Protein AF-A0A9E0XXT1-F1 (afdb_monomer)

Nearest PDB structures (foldseek):
  6m6u-assembly1_I  TM=3.359E-01  e=4.664E+00  Shewanella oneidensis MR-1

Solvent-accessible surface area (backbone atoms only — not comparable to full-atom values): 11468 Å² total; per-residue (Å²): 104,71,67,57,51,54,55,40,66,61,49,55,56,63,78,51,66,57,71,97,71,45,96,81,78,38,73,45,71,43,32,41,40,49,21,36,57,61,40,36,50,55,52,67,46,46,64,78,46,77,41,43,65,79,81,79,81,70,84,60,58,95,92,54,76,29,46,50,57,61,51,44,50,51,47,52,51,25,54,52,52,52,55,55,50,65,37,81,93,39,49,86,57,65,46,71,72,48,38,53,48,49,54,50,28,53,51,52,50,53,51,46,54,53,51,42,55,51,26,49,55,50,19,69,77,28,77,87,44,52,55,15,57,56,29,47,41,49,34,44,66,65,42,64,72,66,71,50,55,54,69,60,42,51,52,48,32,55,52,48,52,53,53,50,51,53,54,49,62,48,53,73,64,56,37,94,89,40,68,69,51,34,53,48,41,44,53,56,42,46,74,56,48,53,71,46,36,69,75,38,54,69,60,64,107

Foldseek 3Di:
DLVLLVVLVVLVCLVPPADPDDVLPARDSVCQAQNQQRLVVLLVCLLVDQWLDDDPPPDDDPSGDRNLVVLLVLLVVLVVLLVVCPPPVNVVVCDDPSVVSNVVSVVSVVVLVVLLVSLVVQLVVVVQAPSVSSSLSSNSNSDDTRPDHSVSSNVSSVSVVVLVVVLVVLVVQQDPVDPVSNVVSLVVCSVGDGRSDPSSVVSSD

pLDDT: mean 88.89, std 10.11, range [48.81, 98.06]

Secondary structure (DSSP, 8-state):
-HHHHHHHTT-HHHHSPPPS--TTS-SSHHHHHT-HHHHHHHHHHGGG-SSS---S-----TT---HHHHHHHHHHHHHHHHHHHHSGGGGGG-SHHHHHHHHHHHHHHHHHHHHHHHHHHHHHH-TTSHHHHHHHHHHHHHSPTT-S-HHHHHHHHHHHHHHHHHHHHHHTT--TT-HHHHHHHHHHHHHH--TT-HHHHHHH-

Structure (mmCIF, N/CA/C/O backbone):
data_AF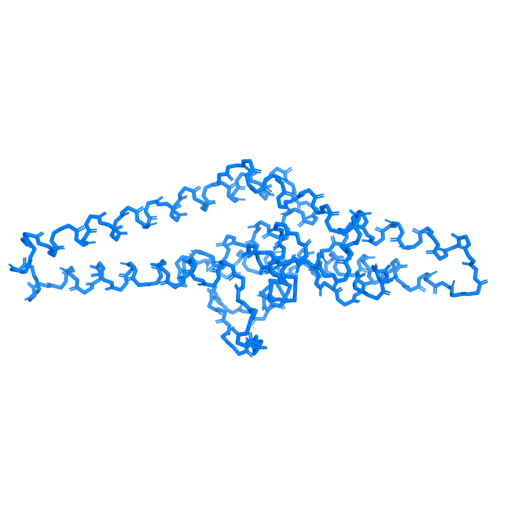-A0A9E0XXT1-F1
#
_entry.id   AF-A0A9E0XXT1-F1
#
loop_
_atom_site.group_PDB
_atom_site.id
_atom_site.type_symbol
_atom_site.label_atom_id
_atom_site.label_alt_id
_atom_site.label_comp_id
_atom_site.label_asym_id
_atom_site.label_entity_id
_atom_site.label_seq_id
_atom_site.pdbx_PDB_ins_code
_atom_site.Cartn_x
_atom_site.Cartn_y
_atom_site.Cartn_z
_atom_site.occupancy
_atom_site.B_iso_or_equiv
_atom_site.auth_seq_id
_atom_site.auth_comp_id
_atom_site.auth_asym_id
_atom_site.auth_atom_id
_atom_site.pdbx_PDB_model_num
ATOM 1 N N . SER A 1 1 ? 5.456 -9.815 8.271 1.00 81.81 1 SER A N 1
ATOM 2 C CA . SER A 1 1 ? 6.608 -9.387 9.103 1.00 81.81 1 SER A CA 1
ATOM 3 C C . SER A 1 1 ? 7.581 -8.591 8.231 1.00 81.81 1 SER A C 1
ATOM 5 O O . SER A 1 1 ? 7.306 -8.464 7.042 1.00 81.81 1 SER A O 1
ATOM 7 N N . GLN A 1 2 ? 8.689 -8.056 8.768 1.00 85.25 2 GLN A N 1
ATOM 8 C CA . GLN A 1 2 ? 9.744 -7.416 7.953 1.00 85.25 2 GLN A CA 1
ATOM 9 C C . GLN A 1 2 ? 10.241 -8.363 6.847 1.00 85.25 2 GLN A C 1
ATOM 11 O O . GLN A 1 2 ? 10.233 -7.986 5.685 1.00 85.25 2 GLN A O 1
ATOM 16 N N . ALA A 1 3 ? 10.550 -9.618 7.197 1.00 87.88 3 ALA A N 1
ATOM 17 C CA . ALA A 1 3 ? 11.027 -10.626 6.249 1.00 87.88 3 ALA A CA 1
ATOM 18 C C . ALA A 1 3 ? 10.065 -10.844 5.066 1.00 87.88 3 ALA A C 1
ATOM 20 O O . ALA A 1 3 ? 10.507 -10.884 3.923 1.00 87.88 3 ALA A O 1
ATOM 21 N N . THR A 1 4 ? 8.751 -10.904 5.323 1.00 89.12 4 THR A N 1
ATOM 22 C CA . THR A 1 4 ? 7.734 -11.008 4.260 1.00 89.12 4 THR A CA 1
ATOM 23 C C . THR A 1 4 ? 7.806 -9.831 3.286 1.00 89.12 4 THR A C 1
ATOM 25 O O . THR A 1 4 ? 7.730 -10.018 2.077 1.00 89.12 4 THR A O 1
ATOM 28 N N . TRP A 1 5 ? 7.956 -8.608 3.801 1.00 91.94 5 TRP A N 1
ATOM 29 C CA . TRP A 1 5 ? 8.049 -7.417 2.958 1.00 91.94 5 TRP A CA 1
ATOM 30 C C . TRP A 1 5 ? 9.379 -7.335 2.215 1.00 91.94 5 TRP A C 1
ATOM 32 O O . TRP A 1 5 ? 9.391 -6.918 1.062 1.00 91.94 5 TRP A O 1
ATOM 42 N N . ASP A 1 6 ? 10.480 -7.771 2.823 1.00 89.12 6 ASP A N 1
ATOM 43 C CA . ASP A 1 6 ? 11.780 -7.833 2.153 1.00 89.12 6 ASP A CA 1
ATOM 44 C C . ASP A 1 6 ? 11.766 -8.836 0.991 1.00 89.12 6 ASP A C 1
ATOM 46 O O . ASP A 1 6 ? 12.275 -8.533 -0.091 1.00 89.12 6 ASP A O 1
ATOM 50 N N . GLU A 1 7 ? 11.137 -9.999 1.188 1.00 88.38 7 GLU A N 1
ATOM 51 C CA . GLU A 1 7 ? 10.935 -11.004 0.144 1.00 88.38 7 GLU A CA 1
ATOM 52 C C . GLU A 1 7 ? 10.034 -10.472 -0.971 1.00 88.38 7 GLU A C 1
ATOM 54 O O . GLU A 1 7 ? 10.418 -10.503 -2.142 1.00 88.38 7 GLU A O 1
ATOM 59 N N . LEU A 1 8 ? 8.882 -9.897 -0.626 1.00 90.75 8 LEU A N 1
ATOM 60 C CA . LEU A 1 8 ? 7.964 -9.297 -1.590 1.00 90.75 8 LEU A CA 1
ATOM 61 C C . LEU A 1 8 ? 8.660 -8.215 -2.431 1.00 90.75 8 LEU A C 1
ATOM 63 O O . LEU A 1 8 ? 8.563 -8.188 -3.659 1.00 90.75 8 LEU A O 1
ATOM 67 N N . LEU A 1 9 ? 9.422 -7.339 -1.777 1.00 92.56 9 LEU A N 1
ATOM 68 C CA . LEU A 1 9 ? 10.134 -6.226 -2.404 1.00 92.56 9 LEU A CA 1
ATOM 69 C C . LEU A 1 9 ? 11.480 -6.632 -3.020 1.00 92.56 9 LEU A C 1
ATOM 71 O O . LEU A 1 9 ? 12.232 -5.777 -3.497 1.00 92.56 9 LEU A O 1
ATOM 75 N N . SER A 1 10 ? 11.806 -7.924 -3.039 1.00 89.81 10 SER A N 1
ATOM 76 C CA . SER A 1 10 ? 12.919 -8.455 -3.831 1.00 89.81 10 SER A CA 1
ATOM 77 C C . SER A 1 10 ? 12.557 -8.616 -5.315 1.00 89.81 10 SER A C 1
ATOM 79 O O . SER A 1 10 ? 13.465 -8.718 -6.150 1.00 89.81 10 SER A O 1
ATOM 81 N N . PHE A 1 11 ? 11.252 -8.579 -5.634 1.00 90.56 11 PHE A N 1
ATOM 82 C CA . PHE A 1 11 ? 10.678 -8.679 -6.981 1.00 90.56 11 PHE A CA 1
ATOM 83 C C . PHE A 1 11 ? 11.176 -9.908 -7.752 1.00 90.56 11 PHE A C 1
ATOM 85 O O . PHE A 1 11 ? 11.558 -9.818 -8.921 1.00 90.56 11 PHE A O 1
ATOM 92 N N . ASN A 1 12 ? 11.223 -11.061 -7.079 1.00 85.00 12 ASN A N 1
ATOM 93 C CA . ASN A 1 12 ? 11.765 -12.293 -7.652 1.00 85.00 12 ASN A CA 1
ATOM 94 C C . ASN A 1 12 ? 11.004 -12.765 -8.901 1.00 85.00 12 ASN A C 1
ATOM 96 O O . ASN A 1 12 ? 11.653 -13.254 -9.826 1.00 85.00 12 ASN A O 1
ATOM 100 N N . SER A 1 13 ? 9.690 -12.532 -8.993 1.00 82.38 13 SER A N 1
ATOM 101 C CA . SER A 1 13 ? 8.898 -12.760 -10.215 1.00 82.38 13 SER A CA 1
ATOM 102 C C . SER A 1 13 ? 9.477 -12.097 -11.456 1.00 82.38 13 SER A C 1
ATOM 104 O O . SER A 1 13 ? 9.450 -12.693 -12.528 1.00 82.38 13 SER A O 1
ATOM 106 N N . LEU A 1 14 ? 10.033 -10.888 -11.338 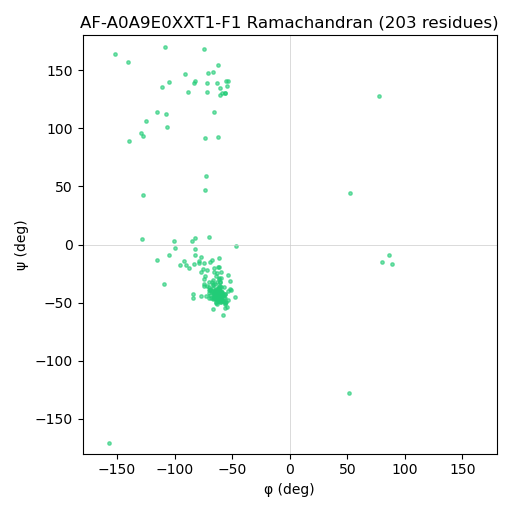1.00 85.88 14 LEU A N 1
ATOM 107 C CA . LEU A 1 14 ? 10.610 -10.176 -12.483 1.00 85.88 14 LEU A CA 1
ATOM 108 C C . LEU A 1 14 ? 11.969 -10.741 -12.914 1.00 85.88 14 LEU A C 1
ATOM 110 O O . LEU A 1 14 ? 12.380 -10.525 -14.051 1.00 85.88 14 LEU A O 1
ATOM 114 N N . LYS A 1 15 ? 12.663 -11.463 -12.024 1.00 81.19 15 LYS A N 1
ATOM 115 C CA . LYS A 1 15 ? 13.934 -12.141 -12.327 1.00 81.19 15 LYS A CA 1
ATOM 116 C C . LYS A 1 15 ? 13.698 -13.507 -12.961 1.00 81.19 15 LYS A C 1
ATOM 118 O O . LYS A 1 15 ? 14.386 -13.868 -13.907 1.00 81.19 15 LYS A O 1
ATOM 123 N N . ASN A 1 16 ? 12.727 -14.244 -12.427 1.00 72.12 16 ASN A N 1
ATOM 124 C CA . ASN A 1 16 ? 12.385 -15.596 -12.843 1.00 72.12 16 ASN A CA 1
ATOM 125 C C . ASN A 1 16 ? 10.880 -15.645 -13.136 1.00 72.12 16 ASN A C 1
ATOM 127 O O . ASN A 1 16 ? 10.099 -15.840 -12.199 1.00 72.12 16 ASN A O 1
ATOM 131 N N . PRO A 1 17 ? 10.449 -15.444 -14.396 1.00 65.81 17 PRO A N 1
ATOM 132 C CA . PRO A 1 17 ? 9.041 -15.554 -14.740 1.00 65.81 17 PRO A CA 1
ATOM 133 C C . PRO A 1 17 ? 8.513 -16.940 -14.326 1.00 65.81 17 PRO A C 1
ATOM 135 O O . PRO A 1 17 ? 9.146 -17.959 -14.621 1.00 65.81 17 PRO A O 1
ATOM 138 N N . PRO A 1 18 ? 7.378 -17.001 -13.615 1.00 60.34 18 PRO A N 1
ATOM 139 C CA . PRO A 1 18 ? 6.817 -18.230 -13.087 1.00 60.34 18 PRO A CA 1
ATOM 140 C C . PRO A 1 18 ? 6.442 -19.156 -14.244 1.00 60.34 18 PRO A C 1
ATOM 142 O O . PRO A 1 18 ? 5.876 -18.741 -15.260 1.00 60.34 18 PRO A O 1
ATOM 145 N N . LEU A 1 19 ? 6.719 -20.448 -14.076 1.00 57.59 19 LEU A N 1
ATOM 146 C CA . LEU A 1 19 ? 6.191 -21.473 -14.969 1.00 57.59 19 LEU A CA 1
ATOM 147 C C . LEU A 1 19 ? 4.659 -21.389 -14.915 1.00 57.59 19 LEU A C 1
ATOM 149 O O . LEU A 1 19 ? 4.091 -21.354 -13.828 1.00 57.59 19 LEU A O 1
ATOM 153 N N . ARG A 1 20 ? 4.004 -21.351 -16.085 1.00 54.84 20 ARG A N 1
ATOM 154 C CA . ARG A 1 20 ? 2.570 -21.055 -16.340 1.00 54.84 20 ARG A CA 1
ATOM 155 C C . ARG A 1 20 ? 1.511 -21.761 -15.462 1.00 54.84 20 ARG A C 1
ATOM 157 O O . ARG A 1 20 ? 0.326 -21.529 -15.670 1.00 54.84 20 ARG A O 1
ATOM 164 N N . LYS A 1 21 ? 1.880 -22.635 -14.525 1.00 48.81 21 LYS A N 1
ATOM 165 C CA . LYS A 1 21 ? 0.969 -23.334 -13.614 1.00 48.81 21 LYS A CA 1
ATOM 166 C C . LYS A 1 21 ? 1.559 -23.400 -12.209 1.00 48.81 21 LYS A C 1
ATOM 168 O O . LYS A 1 21 ? 2.213 -24.373 -11.840 1.00 48.81 21 LYS A O 1
ATOM 173 N N . SER A 1 22 ? 1.280 -22.377 -11.414 1.00 54.16 22 SER A N 1
ATOM 174 C CA . SER A 1 22 ? 1.331 -22.514 -9.963 1.00 54.16 22 SER A CA 1
ATOM 175 C C . SER A 1 22 ? 0.142 -23.361 -9.503 1.00 54.16 22 SER A C 1
ATOM 177 O O . SER A 1 22 ? -0.992 -23.105 -9.905 1.00 54.16 22 SER A O 1
ATOM 179 N N . LYS A 1 23 ? 0.385 -24.369 -8.655 1.00 53.09 23 LYS A N 1
ATOM 180 C CA . LYS A 1 23 ? -0.685 -25.192 -8.059 1.00 53.09 23 LYS A CA 1
ATOM 181 C C . LYS A 1 23 ? -1.642 -24.375 -7.176 1.00 53.09 23 LYS A C 1
ATOM 183 O O . LYS A 1 23 ? -2.735 -24.852 -6.905 1.00 53.09 23 LYS A O 1
ATOM 188 N N . SER A 1 24 ? -1.231 -23.185 -6.726 1.00 60.50 24 SER A N 1
ATOM 189 C CA . SER A 1 24 ? -2.017 -22.291 -5.866 1.00 60.50 24 SER A CA 1
ATOM 190 C C . SER A 1 24 ? -2.688 -21.136 -6.617 1.00 60.50 24 SER A C 1
ATOM 192 O O . SER A 1 24 ? -3.289 -20.284 -5.974 1.00 60.50 24 SER A O 1
ATOM 194 N N . GLY A 1 25 ? -2.565 -21.065 -7.949 1.00 70.44 25 GLY A N 1
ATOM 195 C CA . GLY A 1 25 ? -3.127 -19.977 -8.763 1.00 70.44 25 GLY A CA 1
ATOM 196 C C . GLY A 1 25 ? -2.303 -18.679 -8.786 1.00 70.44 25 GLY A C 1
ATOM 197 O O . GLY A 1 25 ? -2.489 -17.882 -9.698 1.00 70.44 25 GLY A O 1
ATOM 198 N N . PHE A 1 26 ? -1.345 -18.495 -7.865 1.00 79.94 26 PHE A N 1
ATOM 199 C CA . PHE A 1 26 ? -0.480 -17.304 -7.786 1.00 79.94 26 PHE A CA 1
ATOM 200 C C . PHE A 1 26 ? 0.943 -17.564 -8.281 1.00 79.94 26 PHE A C 1
ATOM 202 O O . PHE A 1 26 ? 1.529 -18.603 -7.976 1.00 79.94 26 PHE A O 1
ATOM 209 N N . ALA A 1 27 ? 1.515 -16.603 -9.001 1.00 79.69 27 ALA A N 1
ATOM 210 C CA . ALA A 1 27 ? 2.858 -16.669 -9.577 1.00 79.69 27 ALA A CA 1
ATOM 211 C C . ALA A 1 27 ? 3.995 -16.757 -8.545 1.00 79.69 27 ALA A C 1
ATOM 213 O O . ALA A 1 27 ? 4.918 -17.556 -8.704 1.00 79.69 27 ALA A O 1
ATOM 214 N N . ASP A 1 28 ? 3.945 -15.908 -7.522 1.00 84.56 28 ASP A N 1
ATOM 215 C CA . ASP A 1 28 ? 4.916 -15.824 -6.435 1.00 84.56 28 ASP A CA 1
ATOM 216 C C . ASP A 1 28 ? 4.281 -15.169 -5.194 1.00 84.56 28 ASP A C 1
ATOM 218 O O . ASP A 1 28 ? 3.069 -14.947 -5.129 1.00 84.56 28 ASP A O 1
ATOM 222 N N . GLU A 1 29 ? 5.105 -14.861 -4.193 1.00 87.69 29 GLU A N 1
ATOM 223 C CA . GLU A 1 29 ? 4.664 -14.230 -2.948 1.00 87.69 29 GLU A CA 1
ATOM 224 C C . GLU A 1 29 ? 4.112 -12.807 -3.154 1.00 87.69 29 GLU A C 1
ATOM 226 O O . GLU A 1 29 ? 3.157 -12.413 -2.482 1.00 87.69 29 GLU A O 1
ATOM 231 N N . TYR A 1 30 ? 4.658 -12.043 -4.109 1.00 91.06 30 TYR A N 1
ATOM 232 C CA . TYR A 1 30 ? 4.131 -10.720 -4.453 1.00 91.06 30 TYR A CA 1
ATOM 233 C C . TYR A 1 30 ? 2.726 -10.855 -5.047 1.00 91.06 30 TYR A C 1
ATOM 235 O O . TYR A 1 30 ? 1.807 -10.146 -4.637 1.00 91.06 30 TYR A O 1
ATOM 243 N N . ASP A 1 31 ? 2.547 -11.785 -5.983 1.00 89.06 31 ASP A N 1
ATOM 244 C CA . ASP A 1 31 ? 1.266 -12.048 -6.632 1.00 89.06 31 ASP A CA 1
ATOM 245 C C . ASP A 1 31 ? 0.210 -12.554 -5.640 1.00 89.06 31 ASP A C 1
ATOM 247 O O . ASP A 1 31 ? -0.940 -12.130 -5.664 1.00 89.06 31 ASP A O 1
ATOM 251 N N . ARG A 1 32 ? 0.612 -13.407 -4.696 1.00 89.44 32 ARG A N 1
ATOM 252 C CA . ARG A 1 32 ? -0.271 -13.913 -3.639 1.00 89.44 32 ARG A CA 1
ATOM 253 C C . ARG A 1 32 ? -0.727 -12.816 -2.677 1.00 89.44 32 ARG A C 1
ATOM 255 O O . ARG A 1 32 ? -1.892 -12.781 -2.278 1.00 89.44 32 ARG A O 1
ATOM 262 N N . LEU A 1 33 ? 0.195 -11.959 -2.242 1.00 92.00 33 LEU A N 1
ATOM 263 C CA . LEU A 1 33 ? -0.090 -10.963 -1.209 1.00 92.00 33 LEU A CA 1
ATOM 264 C C . LEU A 1 33 ? -0.735 -9.701 -1.769 1.00 92.00 33 LEU A C 1
ATOM 266 O O . LEU A 1 33 ? -1.699 -9.215 -1.187 1.00 92.00 33 LEU A O 1
ATOM 270 N N . LEU A 1 34 ? -0.206 -9.165 -2.865 1.00 92.50 34 LEU A N 1
ATOM 271 C CA . LEU A 1 34 ? -0.651 -7.900 -3.448 1.00 92.50 34 LEU A CA 1
ATOM 272 C C . LEU A 1 34 ? -1.387 -8.102 -4.770 1.00 92.50 34 LEU A C 1
ATOM 274 O O . LEU A 1 34 ? -2.334 -7.375 -5.057 1.00 92.50 34 LEU A O 1
ATOM 278 N N . GLY A 1 35 ? -0.975 -9.099 -5.547 1.00 90.81 35 GLY A N 1
ATOM 279 C CA . GLY A 1 35 ? -1.477 -9.345 -6.890 1.00 90.81 35 GLY A CA 1
ATOM 280 C C . GLY A 1 35 ? -0.878 -8.384 -7.903 1.00 90.81 35 GLY A C 1
ATOM 281 O O . GLY A 1 35 ? -0.913 -7.168 -7.716 1.00 90.81 35 GLY A O 1
ATOM 282 N N . PHE A 1 36 ? -0.322 -8.913 -8.997 1.00 89.62 36 PHE A N 1
ATOM 283 C CA . PHE A 1 36 ? 0.381 -8.082 -9.979 1.00 89.62 36 PHE A CA 1
ATOM 284 C C . PHE A 1 36 ? -0.512 -6.987 -10.556 1.00 89.62 36 PHE A C 1
ATOM 286 O O . PHE A 1 36 ? -0.231 -5.802 -10.393 1.00 89.62 36 PHE A O 1
ATOM 293 N N . LYS A 1 37 ? -1.608 -7.375 -11.217 1.00 87.75 37 LYS A N 1
ATOM 294 C CA . LYS A 1 37 ? -2.513 -6.414 -11.859 1.00 87.75 37 LYS A CA 1
ATOM 295 C C . LYS A 1 37 ? -3.225 -5.552 -10.820 1.00 87.75 37 LYS A C 1
ATOM 297 O O . LYS A 1 37 ? -3.234 -4.334 -10.956 1.00 87.75 37 LYS A O 1
ATOM 302 N N . TYR A 1 38 ? -3.761 -6.192 -9.780 1.00 90.44 38 TYR A N 1
ATOM 303 C CA . TYR A 1 38 ? -4.540 -5.523 -8.743 1.00 90.44 38 TYR A CA 1
ATOM 304 C C . TYR A 1 38 ? -3.757 -4.387 -8.088 1.00 90.44 38 TYR A C 1
ATOM 306 O O . TYR A 1 38 ? -4.190 -3.236 -8.083 1.00 90.44 38 TYR A O 1
ATOM 314 N N . PHE A 1 39 ? -2.568 -4.687 -7.569 1.00 93.06 39 PHE A N 1
ATOM 315 C CA . PHE A 1 39 ? -1.822 -3.695 -6.814 1.00 93.06 39 PHE A CA 1
ATOM 316 C C . PHE A 1 39 ? -1.185 -2.632 -7.702 1.00 93.06 39 PHE A C 1
ATOM 318 O O . PHE A 1 39 ? -1.057 -1.478 -7.295 1.00 93.06 39 PHE A O 1
ATOM 325 N N . TYR A 1 40 ? -0.832 -2.984 -8.938 1.00 93.25 40 TYR A N 1
ATOM 326 C CA . TYR A 1 40 ? -0.431 -1.983 -9.915 1.00 93.25 40 TYR A CA 1
ATOM 327 C C . TYR A 1 40 ? -1.571 -0.998 -10.231 1.00 93.25 40 TYR A C 1
ATOM 329 O O . TYR A 1 40 ? -1.323 0.205 -10.358 1.00 93.25 40 TYR A O 1
ATOM 337 N N . ASP A 1 41 ? -2.819 -1.468 -10.305 1.00 91.81 41 ASP A N 1
ATOM 338 C CA . ASP A 1 41 ? -3.985 -0.600 -10.495 1.00 91.81 41 ASP A CA 1
ATOM 339 C C . ASP A 1 41 ? -4.219 0.296 -9.270 1.00 91.81 41 ASP A C 1
ATOM 341 O O . ASP A 1 41 ? -4.459 1.492 -9.435 1.00 91.81 41 ASP A O 1
ATOM 345 N N . VAL A 1 42 ? -4.045 -0.227 -8.050 1.00 93.31 42 VAL A N 1
ATOM 346 C CA . VAL A 1 42 ? -4.038 0.576 -6.809 1.00 93.31 42 VAL A CA 1
ATOM 347 C C . VAL A 1 42 ? -2.987 1.688 -6.881 1.00 93.31 42 VAL A C 1
ATOM 349 O O . VAL A 1 42 ? -3.314 2.855 -6.670 1.00 93.31 42 VAL A O 1
ATOM 352 N N . ILE A 1 43 ? -1.738 1.358 -7.233 1.00 95.12 43 ILE A N 1
ATOM 353 C CA . ILE A 1 43 ? -0.652 2.341 -7.390 1.00 95.12 43 ILE A CA 1
ATOM 354 C C . ILE A 1 43 ? -1.031 3.416 -8.418 1.00 95.12 43 ILE A C 1
ATOM 356 O O . ILE A 1 43 ? -0.811 4.608 -8.196 1.00 95.12 43 ILE A O 1
ATOM 360 N N . SER A 1 44 ? -1.610 2.991 -9.540 1.00 92.75 44 SER A N 1
ATOM 361 C CA . SER A 1 44 ? -1.946 3.858 -10.670 1.00 92.75 44 SER A CA 1
ATOM 362 C C . SER A 1 44 ? -3.130 4.788 -10.399 1.00 92.75 44 SER A C 1
ATOM 364 O O . SER A 1 44 ? -3.230 5.821 -11.057 1.00 92.75 44 SER A O 1
ATOM 366 N N . GLN A 1 45 ? -3.996 4.457 -9.436 1.00 93.56 45 GLN A N 1
ATOM 367 C CA . GLN A 1 45 ? -5.094 5.322 -8.996 1.00 93.56 45 GLN A CA 1
ATOM 368 C C . GLN A 1 45 ? -4.609 6.494 -8.136 1.00 93.56 45 GLN A C 1
ATOM 370 O O . GLN A 1 45 ? -5.172 7.577 -8.229 1.00 93.56 45 GLN A O 1
ATOM 375 N N . ILE A 1 46 ? -3.555 6.321 -7.326 1.00 94.88 46 ILE A N 1
ATOM 376 C CA . ILE A 1 46 ? -3.107 7.330 -6.341 1.00 94.88 46 ILE A CA 1
ATOM 377 C C . ILE A 1 46 ? -3.000 8.754 -6.918 1.00 94.88 46 ILE A C 1
ATOM 379 O O . ILE A 1 46 ? -3.496 9.677 -6.274 1.00 94.88 46 ILE A O 1
ATOM 383 N N . PRO A 1 47 ? -2.414 8.981 -8.114 1.00 93.69 47 PRO A N 1
ATOM 384 C CA . PRO A 1 47 ? -2.281 10.325 -8.672 1.00 93.69 47 PRO A CA 1
ATOM 385 C C . PRO A 1 47 ? -3.597 11.064 -8.951 1.00 93.69 47 PRO A C 1
ATOM 387 O O . PRO A 1 47 ? -3.558 12.281 -9.117 1.00 93.69 47 PRO A O 1
ATOM 390 N N . SER A 1 48 ? -4.733 10.366 -9.060 1.00 91.94 48 SER A N 1
ATOM 391 C CA . SER A 1 48 ? -6.052 10.978 -9.273 1.00 91.94 48 SER A CA 1
ATOM 392 C C . SER A 1 48 ? -6.879 11.106 -7.992 1.00 91.94 48 SER A C 1
ATOM 394 O O . SER A 1 48 ? -7.981 11.654 -8.032 1.00 91.94 48 SER A O 1
ATOM 396 N N . LEU A 1 49 ? -6.371 10.620 -6.859 1.00 91.75 49 LEU A N 1
ATOM 397 C CA . LEU A 1 49 ? -7.093 10.627 -5.595 1.00 91.75 49 LEU A CA 1
ATOM 398 C C . LEU A 1 49 ? -6.979 11.972 -4.866 1.00 91.75 49 LEU A C 1
ATOM 400 O O . LEU A 1 49 ? -5.910 12.569 -4.769 1.00 91.75 49 LEU A O 1
ATOM 404 N N . SER A 1 50 ? -8.088 12.423 -4.276 1.00 90.19 50 SER A N 1
ATOM 405 C CA . SER A 1 50 ? -8.113 13.559 -3.340 1.00 90.19 50 SER A CA 1
ATOM 406 C C . SER A 1 50 ? -7.851 13.143 -1.886 1.00 90.19 50 SER A C 1
ATOM 408 O O . SER A 1 50 ? -7.475 13.975 -1.061 1.00 90.19 50 SER A O 1
ATOM 410 N N . THR A 1 51 ? -8.051 11.862 -1.576 1.00 91.94 51 THR A N 1
ATOM 411 C CA . THR A 1 51 ? -7.834 11.217 -0.277 1.00 91.94 51 THR A CA 1
ATOM 412 C C . THR A 1 51 ? -7.502 9.736 -0.495 1.00 91.94 51 THR A C 1
ATOM 414 O O . THR A 1 51 ? -7.765 9.220 -1.576 1.00 91.94 51 THR A O 1
ATOM 417 N N . ASN A 1 52 ? -6.957 9.016 0.491 1.00 93.94 52 ASN A N 1
ATOM 418 C CA . ASN A 1 52 ? -6.598 7.593 0.373 1.00 93.94 52 ASN A CA 1
ATOM 419 C C . ASN A 1 52 ? -7.813 6.638 0.381 1.00 93.94 52 ASN A C 1
ATOM 421 O O . ASN A 1 52 ? -7.835 5.630 1.084 1.00 93.94 52 ASN A O 1
ATOM 425 N N . VAL A 1 53 ? -8.836 6.957 -0.406 1.00 91.12 53 VAL A N 1
ATOM 426 C CA . VAL A 1 53 ? -9.997 6.110 -0.670 1.00 91.12 53 VAL A CA 1
ATOM 427 C C . VAL A 1 53 ? -9.868 5.600 -2.097 1.00 91.12 53 VAL A C 1
ATOM 429 O O . VAL A 1 53 ? -9.930 6.372 -3.047 1.00 91.12 53 VAL A O 1
ATOM 432 N N . PHE A 1 54 ? -9.657 4.296 -2.233 1.00 88.38 54 PHE A N 1
ATOM 433 C CA . PHE A 1 54 ? -9.459 3.628 -3.517 1.00 88.38 54 PHE A CA 1
ATOM 434 C C . PHE A 1 54 ? -10.794 3.138 -4.072 1.00 88.38 54 PHE A C 1
ATOM 436 O O . PHE A 1 54 ? -11.675 2.751 -3.299 1.00 88.38 54 PHE A O 1
ATOM 443 N N . SER A 1 55 ? -10.943 3.139 -5.399 1.00 79.62 55 SER A N 1
ATOM 444 C CA . SER A 1 55 ? -12.118 2.527 -6.018 1.00 79.62 55 SER A CA 1
ATOM 445 C C . SER A 1 55 ? -12.036 1.003 -5.907 1.00 79.62 55 SER A C 1
ATOM 447 O O . SER A 1 55 ? -10.984 0.399 -6.134 1.00 79.62 55 SER A O 1
ATOM 449 N N . ASN A 1 56 ? -13.176 0.383 -5.600 1.00 65.19 56 ASN A N 1
ATOM 450 C CA . ASN A 1 56 ? -13.345 -1.067 -5.612 1.00 65.19 56 ASN A CA 1
ATOM 451 C C . ASN A 1 56 ? -13.683 -1.611 -7.014 1.00 65.19 56 ASN A C 1
ATOM 453 O O . ASN A 1 56 ? -13.862 -2.815 -7.158 1.00 65.19 56 ASN A O 1
ATOM 457 N N . ASP A 1 57 ? -13.735 -0.770 -8.054 1.00 60.22 57 ASP A N 1
ATOM 458 C CA . ASP A 1 57 ? -14.137 -1.158 -9.420 1.00 60.22 57 ASP A CA 1
ATOM 459 C C . ASP A 1 57 ? -13.113 -2.054 -10.142 1.00 60.22 57 ASP A C 1
ATOM 461 O O . ASP A 1 57 ? -13.251 -2.350 -11.331 1.00 60.22 57 ASP A O 1
ATOM 465 N N . THR A 1 58 ? -12.061 -2.501 -9.449 1.00 62.75 58 THR A N 1
ATOM 466 C CA . THR A 1 58 ? -11.127 -3.477 -10.014 1.00 62.75 58 THR A CA 1
ATOM 467 C C . THR A 1 58 ? -11.817 -4.837 -10.026 1.00 62.75 58 THR A C 1
ATOM 469 O O . THR A 1 58 ? -11.772 -5.574 -9.045 1.00 62.75 58 THR A O 1
ATOM 472 N N . LEU A 1 59 ? -12.479 -5.150 -11.142 1.00 60.16 59 LEU A N 1
ATOM 473 C CA . LEU A 1 59 ? -13.084 -6.453 -11.406 1.00 60.16 59 LEU A CA 1
ATOM 474 C C . LEU A 1 59 ? -11.982 -7.518 -11.438 1.00 60.16 59 LEU A C 1
ATOM 476 O O . LEU A 1 59 ? -11.344 -7.753 -12.466 1.00 60.16 59 LEU A O 1
ATOM 480 N N . LEU A 1 60 ? -11.729 -8.135 -10.288 1.00 64.56 60 LEU A N 1
ATOM 481 C CA . LEU A 1 60 ? -10.926 -9.341 -10.209 1.00 64.56 60 LEU A CA 1
ATOM 482 C C . LEU A 1 60 ? -11.808 -10.550 -10.544 1.00 64.56 60 LEU A C 1
ATOM 484 O O . LEU A 1 60 ? -12.969 -10.577 -10.135 1.00 64.56 60 LEU A O 1
ATOM 488 N N . PRO A 1 61 ? -11.291 -11.548 -11.283 1.00 66.38 61 PRO A N 1
ATOM 489 C CA . PRO A 1 61 ? -11.968 -12.835 -11.397 1.00 66.38 61 PRO A CA 1
ATOM 490 C C . PRO A 1 61 ? -12.247 -13.402 -9.998 1.00 66.38 61 PRO A C 1
ATOM 492 O O . PRO A 1 61 ? -11.370 -13.318 -9.142 1.00 66.38 61 PRO A O 1
ATOM 495 N N . GLU A 1 62 ? -13.409 -14.029 -9.779 1.00 61.41 62 GLU A N 1
ATOM 496 C CA . GLU A 1 62 ? -13.782 -14.623 -8.475 1.00 61.41 62 GLU A CA 1
ATOM 497 C C . GLU A 1 62 ? -12.732 -15.614 -7.936 1.00 61.41 62 GLU A C 1
ATOM 499 O O . GLU A 1 62 ? -12.594 -15.818 -6.734 1.00 61.41 62 GLU A O 1
ATOM 504 N N . GLU A 1 63 ? -11.961 -16.232 -8.830 1.00 65.12 63 GLU A N 1
ATOM 505 C CA . GLU A 1 63 ? -10.924 -17.212 -8.496 1.00 65.12 63 GLU A CA 1
ATOM 506 C C . GLU A 1 63 ? -9.590 -16.573 -8.069 1.00 65.12 63 GLU A C 1
ATOM 508 O O . GLU A 1 63 ? -8.689 -17.272 -7.604 1.00 65.12 63 GLU A O 1
ATOM 513 N N . TYR A 1 64 ? -9.435 -15.255 -8.222 1.00 72.62 64 TYR A N 1
ATOM 514 C CA . TYR A 1 64 ? -8.186 -14.548 -7.967 1.00 72.62 64 TYR A CA 1
ATOM 515 C C . TYR A 1 64 ? -8.417 -13.342 -7.051 1.00 72.62 64 TYR A C 1
ATOM 517 O O . TYR A 1 64 ? -8.742 -12.243 -7.491 1.00 72.62 64 TYR A O 1
ATOM 525 N N . HIS A 1 65 ? -8.181 -13.542 -5.755 1.00 82.12 65 HIS A N 1
ATOM 526 C CA . HIS A 1 65 ? -8.242 -12.490 -4.741 1.00 82.12 65 HIS A CA 1
ATOM 527 C C . HIS A 1 65 ? -6.916 -12.422 -3.969 1.00 82.12 65 HIS A C 1
ATOM 529 O O . HIS A 1 65 ? -6.642 -13.308 -3.152 1.00 82.12 65 HIS A O 1
ATOM 535 N N . PRO A 1 66 ? -6.070 -11.401 -4.205 1.00 89.44 66 PRO A N 1
ATOM 536 C CA . PRO A 1 66 ? -4.837 -11.243 -3.449 1.00 89.44 66 PRO A CA 1
ATOM 537 C C . PRO A 1 66 ? -5.146 -10.928 -1.982 1.00 89.44 66 PRO A C 1
ATOM 539 O O . PRO A 1 66 ? -6.139 -10.276 -1.648 1.00 89.44 66 PRO A O 1
ATOM 542 N N . GLN A 1 67 ? -4.277 -11.378 -1.078 1.00 92.12 67 GLN A N 1
ATOM 543 C CA . GLN A 1 67 ? -4.559 -11.333 0.363 1.00 92.12 67 GLN A CA 1
ATOM 544 C C . GLN A 1 67 ? -4.660 -9.919 0.947 1.00 92.12 67 GLN A C 1
ATOM 546 O O . GLN A 1 67 ? -5.261 -9.735 2.006 1.00 92.12 67 GLN A O 1
ATOM 551 N N . CYS A 1 68 ? -4.112 -8.911 0.268 1.00 92.94 68 CYS A N 1
ATOM 552 C CA . CYS A 1 68 ? -4.249 -7.511 0.652 1.00 92.94 68 CYS A CA 1
ATOM 553 C C . CYS A 1 68 ? -5.708 -7.038 0.687 1.00 92.94 68 CYS A C 1
ATOM 555 O O . CYS A 1 68 ? -6.023 -6.158 1.486 1.00 92.94 68 CYS A O 1
ATOM 557 N N . VAL A 1 69 ? -6.597 -7.623 -0.124 1.00 91.56 69 VAL A N 1
ATOM 558 C CA . VAL A 1 69 ? -8.031 -7.294 -0.131 1.00 91.56 69 VAL A CA 1
ATOM 559 C C . VAL A 1 69 ? -8.666 -7.720 1.189 1.00 91.56 69 VAL A C 1
ATOM 561 O O . VAL A 1 69 ? -9.176 -6.877 1.924 1.00 91.56 69 VAL A O 1
ATOM 564 N N . ALA A 1 70 ? -8.521 -8.998 1.548 1.00 91.31 70 ALA A N 1
ATOM 565 C CA . ALA A 1 70 ? -9.037 -9.538 2.806 1.00 91.31 70 ALA A CA 1
ATOM 566 C C . ALA A 1 70 ? -8.430 -8.833 4.033 1.00 91.31 70 ALA A C 1
ATOM 568 O O . ALA A 1 70 ? -9.113 -8.593 5.028 1.00 91.31 70 ALA A O 1
ATOM 569 N N . LEU A 1 71 ? -7.146 -8.459 3.966 1.00 94.69 71 LEU A N 1
ATOM 570 C CA . LEU A 1 71 ? -6.500 -7.700 5.035 1.00 94.69 71 LEU A CA 1
ATOM 571 C C . LEU A 1 71 ? -7.103 -6.295 5.192 1.00 94.69 71 LEU A C 1
ATOM 573 O O . LEU A 1 71 ? -7.359 -5.865 6.317 1.00 94.69 71 LEU A O 1
ATOM 577 N N . LEU A 1 72 ? -7.355 -5.587 4.086 1.00 94.00 72 LEU A N 1
ATOM 578 C CA . LEU A 1 72 ? -8.005 -4.277 4.127 1.00 94.00 72 LEU A CA 1
ATOM 579 C C . LEU A 1 72 ? -9.432 -4.378 4.687 1.00 94.00 72 LEU A C 1
ATOM 581 O O . LEU A 1 72 ? -9.822 -3.551 5.511 1.00 94.00 72 LEU A O 1
ATOM 585 N N . GLU A 1 73 ? -10.200 -5.389 4.280 1.00 92.69 73 GLU A N 1
ATOM 586 C CA . GLU A 1 73 ? -11.548 -5.647 4.804 1.00 92.69 73 GLU A CA 1
ATOM 587 C C . GLU A 1 73 ? -11.542 -5.931 6.307 1.00 92.69 73 GLU A C 1
ATOM 589 O O . GLU A 1 73 ? -12.389 -5.410 7.035 1.00 92.69 73 GLU A O 1
ATOM 594 N N . ALA A 1 74 ? -10.557 -6.689 6.798 1.00 95.50 74 ALA A N 1
ATOM 595 C CA . ALA A 1 74 ? -10.389 -6.932 8.226 1.00 95.50 74 ALA A CA 1
ATOM 596 C C . ALA A 1 74 ? -10.117 -5.631 9.000 1.00 95.50 74 ALA A C 1
ATOM 598 O O . ALA A 1 74 ? -10.684 -5.431 10.075 1.00 95.50 74 ALA A O 1
ATOM 599 N N . TYR A 1 75 ? -9.297 -4.723 8.455 1.00 96.88 75 TYR A N 1
ATOM 600 C CA . TYR A 1 75 ? -9.062 -3.408 9.061 1.00 96.88 75 TYR A CA 1
ATOM 601 C C . TYR A 1 75 ? -10.319 -2.537 9.074 1.00 96.88 75 TYR A C 1
ATOM 603 O O . TYR A 1 75 ? -10.647 -1.985 10.123 1.00 96.88 75 TYR A O 1
ATOM 611 N N . LYS A 1 76 ? -11.053 -2.461 7.956 1.00 94.56 76 LYS A N 1
ATOM 612 C CA . LYS A 1 76 ? -12.321 -1.714 7.874 1.00 94.56 76 LYS A CA 1
ATOM 613 C C . LYS A 1 76 ? -13.351 -2.251 8.870 1.00 94.56 76 LYS A C 1
ATOM 615 O O . LYS A 1 76 ? -13.897 -1.489 9.660 1.00 94.56 76 LYS A O 1
ATOM 620 N N . SER A 1 77 ? -13.525 -3.570 8.910 1.00 95.44 77 SER A N 1
ATOM 621 C CA . SER A 1 77 ? -14.451 -4.234 9.835 1.00 95.44 77 SER A CA 1
ATOM 622 C C . SER A 1 77 ? -14.082 -3.983 11.300 1.00 95.44 77 SER A C 1
ATOM 624 O O . SER A 1 77 ? -14.959 -3.812 12.144 1.00 95.44 77 SER A O 1
ATOM 626 N N . ALA A 1 78 ? -12.784 -3.948 11.623 1.00 97.12 78 ALA A N 1
ATOM 627 C CA . ALA A 1 78 ? -12.316 -3.641 12.971 1.00 97.12 78 ALA A CA 1
ATOM 628 C C . ALA A 1 78 ? -12.569 -2.172 13.355 1.00 97.12 78 ALA A C 1
ATOM 630 O O . ALA A 1 78 ? -13.045 -1.926 14.465 1.00 97.12 78 ALA A O 1
ATOM 631 N N . ASP A 1 79 ? -12.309 -1.213 12.456 1.00 95.69 79 ASP A N 1
ATOM 632 C CA . ASP A 1 79 ? -12.642 0.204 12.677 1.00 95.69 79 ASP A CA 1
ATOM 633 C C . ASP A 1 79 ? -14.152 0.379 12.921 1.00 95.69 79 ASP A C 1
ATOM 635 O O . ASP A 1 79 ? -14.556 0.994 13.910 1.00 95.69 79 ASP A O 1
ATOM 639 N N . GLU A 1 80 ? -14.991 -0.212 12.065 1.00 94.88 80 GLU A N 1
ATOM 640 C CA . GLU A 1 80 ? -16.454 -0.142 12.164 1.00 94.88 80 GLU A CA 1
ATOM 641 C C . GLU A 1 80 ? -16.977 -0.768 13.461 1.00 94.88 80 GLU A C 1
ATOM 643 O O . GLU A 1 80 ? -17.789 -0.161 14.167 1.00 94.88 80 GLU A O 1
ATOM 648 N N . ALA A 1 81 ? -16.474 -1.952 13.824 1.00 94.12 81 ALA A N 1
ATOM 649 C CA . ALA A 1 81 ? -16.855 -2.623 15.059 1.00 94.12 81 ALA A CA 1
ATOM 650 C C . ALA A 1 81 ? -16.507 -1.776 16.293 1.00 94.12 81 ALA A C 1
ATOM 652 O O . ALA A 1 81 ? -17.334 -1.629 17.197 1.00 94.12 81 ALA A O 1
ATOM 653 N N . LEU A 1 82 ? -15.308 -1.184 16.340 1.00 94.81 82 LEU A N 1
ATOM 654 C CA . LEU A 1 82 ? -14.902 -0.336 17.463 1.00 94.81 82 LEU A CA 1
ATOM 655 C C . LEU A 1 82 ? -15.674 0.983 17.510 1.00 94.81 82 LEU A C 1
ATOM 657 O O . LEU A 1 82 ? -16.051 1.418 18.602 1.00 94.81 82 LEU A O 1
ATOM 661 N N . ALA A 1 83 ? -15.954 1.595 16.359 1.00 93.69 83 ALA A N 1
ATOM 662 C CA . ALA A 1 83 ? -16.778 2.796 16.276 1.00 93.69 83 ALA A CA 1
ATOM 663 C C . ALA A 1 83 ? -18.190 2.525 16.815 1.00 93.69 83 ALA A C 1
ATOM 665 O O . ALA A 1 83 ? -18.679 3.254 17.681 1.00 93.69 83 ALA A O 1
ATOM 666 N N . TRP A 1 84 ? -18.810 1.423 16.385 1.00 93.88 84 TRP A N 1
ATOM 667 C CA . TRP A 1 84 ? -20.135 1.017 16.846 1.00 93.88 84 TRP A CA 1
ATOM 668 C C . TRP A 1 84 ? -20.162 0.707 18.349 1.00 93.88 84 TRP A C 1
ATOM 670 O O . TRP A 1 84 ? -21.049 1.181 19.060 1.00 93.88 84 TRP A O 1
ATOM 680 N N . LEU A 1 85 ? -19.172 -0.025 18.869 1.00 92.94 85 LEU A N 1
ATOM 681 C CA . LEU A 1 85 ? -19.068 -0.333 20.303 1.00 92.94 85 LEU A CA 1
ATOM 682 C C . LEU A 1 85 ? -18.806 0.902 21.177 1.00 92.94 85 LEU A C 1
ATOM 684 O O . LEU A 1 85 ? -19.117 0.892 22.369 1.00 92.94 85 LEU A O 1
ATOM 688 N N . SER A 1 86 ? -18.241 1.962 20.599 1.00 91.00 86 SER A N 1
ATOM 689 C CA . SER A 1 86 ? -17.951 3.213 21.306 1.00 91.00 86 SER A CA 1
ATOM 690 C C . SER A 1 86 ? -19.183 4.104 21.491 1.00 91.00 86 SER A C 1
ATOM 692 O O . SER A 1 86 ? -19.154 5.019 22.322 1.00 91.00 86 SER A O 1
ATOM 694 N N . LEU A 1 87 ? -20.283 3.831 20.776 1.00 94.31 87 LEU A N 1
ATOM 695 C CA . LEU A 1 87 ? -21.537 4.569 20.924 1.00 94.31 87 LEU A CA 1
ATOM 696 C C . LEU A 1 87 ? -22.079 4.435 22.361 1.00 94.31 87 LEU A C 1
ATOM 698 O O . LEU A 1 87 ? -22.134 3.322 22.893 1.00 94.31 87 LEU A O 1
ATOM 702 N N . PRO A 1 88 ? -22.538 5.529 23.007 1.00 91.50 88 PRO A N 1
ATOM 703 C CA . PRO A 1 88 ? -23.017 5.485 24.391 1.00 91.50 88 PRO A CA 1
ATOM 704 C C . PRO A 1 88 ? -24.102 4.428 24.637 1.00 91.50 88 PRO A C 1
ATOM 706 O O . PRO A 1 88 ? -24.042 3.715 25.637 1.00 91.50 88 PRO A O 1
ATOM 709 N N . GLY A 1 89 ? -25.034 4.273 23.688 1.00 91.56 89 GLY A N 1
ATOM 710 C CA . GLY A 1 89 ? -26.119 3.288 23.745 1.00 91.56 89 GLY A CA 1
ATOM 711 C C . GLY A 1 89 ? -25.668 1.828 23.651 1.00 91.56 89 GLY A C 1
ATOM 712 O O . GLY A 1 89 ? -26.442 0.939 23.986 1.00 91.56 89 GLY A O 1
ATOM 713 N N . ASN A 1 90 ? -24.416 1.576 23.264 1.00 91.62 90 ASN A N 1
ATOM 714 C CA . ASN A 1 90 ? -23.880 0.233 23.056 1.00 91.62 90 ASN A CA 1
ATOM 715 C C . ASN A 1 90 ? -22.944 -0.233 24.178 1.00 91.62 90 ASN A C 1
ATOM 717 O O . ASN A 1 90 ? -22.608 -1.415 24.255 1.00 91.62 90 ASN A O 1
ATOM 721 N N . LYS A 1 91 ? -22.565 0.657 25.106 1.00 86.56 91 LYS A N 1
ATOM 722 C CA . LYS A 1 91 ? -21.597 0.347 26.173 1.00 86.56 91 LYS A CA 1
ATOM 723 C C . LYS A 1 91 ? -22.041 -0.778 27.108 1.00 86.56 91 LYS A C 1
ATOM 725 O O . LYS A 1 91 ? -21.197 -1.499 27.633 1.00 86.56 91 LYS A O 1
ATOM 730 N N . TRP A 1 92 ? -23.347 -0.960 27.309 1.00 86.81 92 TRP A N 1
ATOM 731 C CA . TRP A 1 92 ? -23.881 -2.027 28.165 1.00 86.81 92 TRP A CA 1
ATOM 732 C C . TRP A 1 92 ? -23.555 -3.434 27.635 1.00 86.81 92 TRP A C 1
ATOM 734 O O . TRP A 1 92 ? -23.477 -4.375 28.427 1.00 86.81 92 TRP A O 1
ATOM 744 N N . MET A 1 93 ? -23.313 -3.565 26.324 1.00 89.56 93 MET A N 1
ATOM 745 C CA . MET A 1 93 ? -22.977 -4.830 25.668 1.00 89.56 93 MET A CA 1
ATOM 746 C C . MET A 1 93 ? -21.529 -5.265 25.899 1.00 89.56 93 MET A C 1
ATOM 748 O O . MET A 1 93 ? -21.206 -6.401 25.579 1.00 89.56 93 MET A O 1
ATOM 752 N N . LEU A 1 94 ? -20.655 -4.413 26.456 1.00 87.75 94 LEU A N 1
ATOM 753 C CA . LEU A 1 94 ? -19.216 -4.668 26.635 1.00 87.75 94 LEU A CA 1
ATOM 754 C C . LEU A 1 94 ? -18.907 -5.692 27.743 1.00 87.75 94 LEU A C 1
ATOM 756 O O . LEU A 1 94 ? -18.211 -5.406 28.716 1.00 87.75 94 LEU A O 1
ATOM 760 N N . LYS A 1 95 ? -19.435 -6.907 27.602 1.00 90.69 95 LYS A N 1
ATOM 761 C CA . LYS A 1 95 ? -19.249 -8.042 28.508 1.00 90.69 95 LYS A CA 1
ATOM 762 C C . LYS A 1 95 ? -19.109 -9.332 27.696 1.00 90.69 95 LYS A C 1
ATOM 764 O O . LYS A 1 95 ? -19.557 -9.411 26.552 1.00 90.69 95 LYS A O 1
ATOM 769 N N . GLY A 1 96 ? -18.489 -10.353 28.289 1.00 92.31 96 GLY A N 1
ATOM 770 C CA . GLY A 1 96 ? -18.355 -11.682 27.679 1.00 92.31 96 GLY A CA 1
ATOM 771 C C . GLY A 1 96 ? -17.792 -11.635 26.251 1.00 92.31 96 GLY A C 1
ATOM 772 O O . GLY A 1 96 ? -16.770 -11.000 25.997 1.00 92.31 96 GLY A O 1
ATOM 773 N N . LYS A 1 97 ? -18.491 -12.271 25.303 1.00 92.56 97 LYS A N 1
ATOM 774 C CA . LYS A 1 97 ? -18.058 -12.391 23.899 1.00 92.56 97 LYS A CA 1
ATOM 775 C C . LYS A 1 97 ? -17.893 -11.066 23.159 1.00 92.56 97 LYS A C 1
ATOM 777 O O . LYS A 1 97 ? -17.042 -10.974 22.281 1.00 92.56 97 LYS A O 1
ATOM 782 N N . ILE A 1 98 ? -18.643 -10.032 23.527 1.00 92.44 98 ILE A N 1
ATOM 783 C CA . IL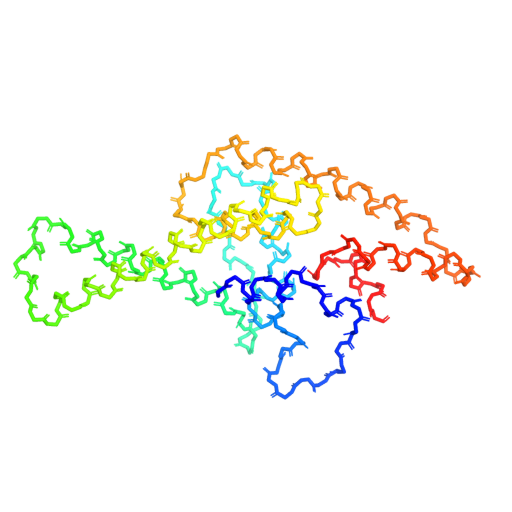E A 1 98 ? -18.507 -8.711 22.901 1.00 92.44 98 ILE A CA 1
ATOM 784 C C . ILE A 1 98 ? -17.230 -8.007 23.375 1.00 92.44 98 ILE A C 1
ATOM 786 O O . ILE A 1 98 ? -16.555 -7.357 22.581 1.00 92.44 98 ILE A O 1
ATOM 790 N N . ALA A 1 99 ? -16.847 -8.183 24.644 1.00 92.62 99 ALA A N 1
ATOM 791 C CA . ALA A 1 99 ? -15.560 -7.692 25.136 1.00 92.62 99 ALA A CA 1
ATOM 792 C C . ALA A 1 99 ? -14.383 -8.429 24.465 1.00 92.62 99 ALA A C 1
ATOM 794 O O . ALA A 1 99 ? -13.407 -7.790 24.074 1.00 92.62 99 ALA A O 1
ATOM 795 N N . GLU A 1 100 ? -14.500 -9.748 24.255 1.00 94.00 100 GLU A N 1
ATOM 796 C CA . GLU A 1 100 ? -13.521 -10.519 23.471 1.00 94.00 100 GLU A CA 1
ATOM 797 C C . GLU A 1 100 ? -13.413 -9.996 22.026 1.00 94.00 100 GLU A C 1
ATOM 799 O O . GLU A 1 100 ? -12.307 -9.823 21.515 1.00 94.00 100 GLU A O 1
ATOM 804 N N . LEU A 1 101 ? -14.547 -9.712 21.370 1.00 93.06 101 LEU A N 1
ATOM 805 C CA . LEU A 1 101 ? -14.579 -9.159 20.013 1.00 93.06 101 LEU A CA 1
ATOM 806 C C . LEU A 1 101 ? -13.903 -7.785 19.944 1.00 93.06 101 LEU A C 1
ATOM 808 O O . LEU A 1 101 ? -13.086 -7.562 19.052 1.00 93.06 101 LEU A O 1
ATOM 812 N N . LYS A 1 102 ? -14.185 -6.897 20.907 1.00 95.00 102 LYS A N 1
ATOM 813 C CA . LYS A 1 102 ? -13.514 -5.596 21.030 1.00 95.00 102 LYS A CA 1
ATOM 814 C C . LYS A 1 102 ? -11.998 -5.764 21.102 1.00 95.00 102 LYS A C 1
ATOM 816 O O . LYS A 1 102 ? -11.285 -5.140 20.324 1.00 95.00 102 LYS A O 1
ATOM 821 N N . GLY A 1 103 ? -11.516 -6.655 21.972 1.00 95.94 103 GLY A N 1
ATOM 822 C CA . GLY A 1 103 ? -10.084 -6.927 22.112 1.00 95.94 103 GLY A CA 1
ATOM 823 C C . GLY A 1 103 ? -9.448 -7.481 20.831 1.00 95.94 103 GLY A C 1
ATOM 824 O O . GLY A 1 103 ? -8.322 -7.121 20.491 1.00 95.94 103 GLY A O 1
ATOM 825 N N . ARG A 1 104 ? -10.174 -8.311 20.068 1.00 95.81 104 ARG A N 1
ATOM 826 C CA . ARG A 1 104 ? -9.717 -8.785 18.749 1.00 95.81 104 ARG A CA 1
ATOM 827 C C . ARG A 1 104 ? -9.627 -7.649 17.733 1.00 95.81 104 ARG A C 1
ATOM 829 O O . ARG A 1 104 ? -8.619 -7.558 17.039 1.00 95.81 104 ARG A O 1
ATOM 836 N N . ALA A 1 105 ? -10.639 -6.786 17.662 1.00 96.88 105 ALA A N 1
ATOM 837 C CA . ALA A 1 105 ? -10.638 -5.634 16.764 1.00 96.88 105 ALA A CA 1
ATOM 838 C C . ALA A 1 105 ? -9.499 -4.656 17.107 1.00 96.88 105 ALA A C 1
ATOM 840 O O . ALA A 1 105 ? -8.745 -4.260 16.222 1.00 96.88 105 ALA A O 1
ATOM 841 N N . GLU A 1 106 ? -9.283 -4.361 18.392 1.00 97.50 106 GLU A N 1
ATOM 842 C CA . GLU A 1 106 ? -8.134 -3.571 18.863 1.00 97.50 106 GLU A CA 1
ATOM 843 C C . GLU A 1 106 ? -6.796 -4.218 18.468 1.00 97.50 106 GLU A C 1
ATOM 845 O O . GLU A 1 106 ? -5.888 -3.535 17.995 1.00 97.50 106 GLU A O 1
ATOM 850 N N . GLY A 1 107 ? -6.674 -5.544 18.597 1.00 97.88 107 GLY A N 1
ATOM 851 C CA . GLY A 1 107 ? -5.491 -6.288 18.159 1.00 97.88 107 GLY A CA 1
ATOM 852 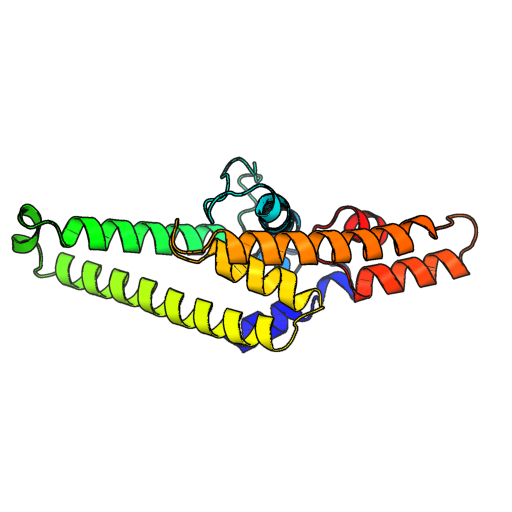C C . GLY A 1 107 ? -5.238 -6.193 16.650 1.00 97.88 107 GLY A C 1
ATOM 853 O O . GLY A 1 107 ? -4.097 -5.999 16.225 1.00 97.88 107 GLY A O 1
ATOM 854 N N . ILE A 1 108 ? -6.298 -6.273 15.840 1.00 97.50 108 ILE A N 1
ATOM 855 C CA . ILE A 1 108 ? -6.233 -6.098 14.384 1.00 97.50 108 ILE A CA 1
ATOM 856 C C . ILE A 1 108 ? -5.738 -4.687 14.041 1.00 97.50 108 ILE A C 1
ATOM 858 O O . ILE A 1 108 ? -4.784 -4.553 13.273 1.00 97.50 108 ILE A O 1
ATOM 862 N N . LEU A 1 109 ? -6.298 -3.638 14.648 1.00 97.44 109 LEU A N 1
ATOM 863 C CA . LEU A 1 109 ? -5.861 -2.263 14.380 1.00 97.44 109 LEU A CA 1
ATOM 864 C C . LEU A 1 109 ? -4.436 -1.986 14.872 1.00 97.44 109 LEU A C 1
ATOM 866 O O . LEU A 1 109 ? -3.666 -1.323 14.182 1.00 97.44 109 LEU A O 1
ATOM 870 N N . LYS A 1 110 ? -4.023 -2.577 15.996 1.00 97.69 110 LYS A N 1
ATOM 871 C CA . LYS A 1 110 ? -2.626 -2.518 16.445 1.00 97.69 110 LYS A CA 1
ATOM 872 C C . LYS A 1 110 ? -1.674 -3.159 15.430 1.00 97.69 110 LYS A C 1
ATOM 874 O O . LYS A 1 110 ? -0.576 -2.657 15.198 1.00 97.69 110 LYS A O 1
ATOM 879 N N . SER A 1 111 ? -2.087 -4.256 14.792 1.00 96.50 111 SER A N 1
ATOM 880 C CA . SER A 1 111 ? -1.297 -4.872 13.718 1.00 96.50 111 SER A CA 1
ATOM 881 C C . SER A 1 111 ? -1.198 -3.971 12.478 1.00 96.50 111 SER A C 1
ATOM 883 O O . SER A 1 111 ? -0.141 -3.927 11.846 1.00 96.50 111 SER A O 1
ATOM 885 N N . ARG A 1 112 ? -2.252 -3.194 12.170 1.00 97.44 112 ARG A N 1
ATOM 886 C CA . ARG A 1 112 ? -2.222 -2.166 11.118 1.00 97.44 112 ARG A CA 1
ATOM 887 C C . ARG A 1 112 ? -1.164 -1.115 11.420 1.00 97.44 112 ARG A C 1
ATOM 889 O O . ARG A 1 112 ? -0.337 -0.835 10.565 1.00 97.44 112 ARG A O 1
ATOM 896 N N . GLU A 1 113 ? -1.138 -0.568 12.631 1.00 97.62 113 GLU A N 1
ATOM 897 C CA . GLU A 1 113 ? -0.146 0.445 13.024 1.00 97.62 113 GLU A CA 1
ATOM 898 C C . GLU A 1 113 ? 1.293 -0.071 12.884 1.00 97.62 113 GLU A C 1
ATOM 900 O O . GLU A 1 113 ? 2.170 0.625 12.367 1.00 97.62 113 GLU A O 1
ATOM 905 N N . GLN A 1 114 ? 1.535 -1.323 13.280 1.00 97.06 114 GLN A N 1
ATOM 906 C CA . GLN A 1 114 ? 2.835 -1.976 13.111 1.00 97.06 114 GLN A CA 1
ATOM 907 C C . GLN A 1 114 ? 3.215 -2.126 11.634 1.00 97.06 114 GLN A C 1
ATOM 909 O O . GLN A 1 114 ? 4.365 -1.875 11.267 1.00 97.06 114 GLN A O 1
ATOM 914 N N . LEU A 1 115 ? 2.256 -2.512 10.787 1.00 97.25 115 LEU A N 1
ATOM 915 C CA . LEU A 1 115 ? 2.447 -2.593 9.343 1.00 97.25 115 LEU A CA 1
ATOM 916 C C . LEU A 1 115 ? 2.759 -1.217 8.742 1.00 97.25 115 LEU A C 1
ATOM 918 O O . LEU A 1 115 ? 3.706 -1.096 7.971 1.00 97.25 115 LEU A O 1
ATOM 922 N N . LEU A 1 116 ? 2.014 -0.177 9.113 1.00 97.94 116 LEU A N 1
ATOM 923 C CA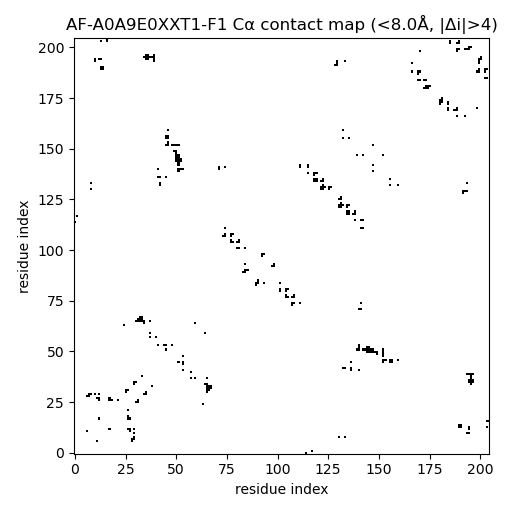 . LEU A 1 116 ? 2.251 1.182 8.626 1.00 97.94 116 LEU A CA 1
ATOM 924 C C . LEU A 1 116 ? 3.642 1.682 9.035 1.00 97.94 116 LEU A C 1
ATOM 926 O O . LEU A 1 116 ? 4.377 2.175 8.186 1.00 97.94 116 LEU A O 1
ATOM 930 N N . SER A 1 117 ? 4.055 1.459 10.288 1.00 98.00 117 SER A N 1
ATOM 931 C CA . SER A 1 117 ? 5.407 1.797 10.760 1.00 98.00 117 SER A CA 1
ATOM 932 C C . SER A 1 117 ? 6.505 1.065 9.979 1.00 98.00 117 SER A C 1
ATOM 934 O O . SER A 1 117 ? 7.539 1.647 9.647 1.00 98.00 117 SER A O 1
ATOM 936 N N . LEU A 1 118 ? 6.284 -0.212 9.659 1.00 97.38 118 LEU A N 1
ATOM 937 C CA . LEU A 1 118 ? 7.184 -0.998 8.820 1.00 97.38 118 LEU A CA 1
ATOM 938 C C . LEU A 1 118 ? 7.299 -0.401 7.409 1.00 97.38 118 LEU A C 1
ATOM 940 O O . LEU A 1 118 ? 8.406 -0.190 6.914 1.00 97.38 118 LEU A O 1
ATOM 944 N N . LEU A 1 119 ? 6.167 -0.091 6.778 1.00 97.56 119 LEU A N 1
ATOM 945 C CA . LEU A 1 119 ? 6.124 0.494 5.439 1.00 97.56 119 LEU A CA 1
ATOM 946 C C . LEU A 1 119 ? 6.795 1.869 5.394 1.00 97.56 119 LEU A C 1
ATOM 948 O O . LEU A 1 119 ? 7.519 2.150 4.438 1.00 97.56 119 LEU A O 1
ATOM 952 N N . THR A 1 120 ? 6.628 2.676 6.447 1.00 97.62 120 THR A N 1
ATOM 953 C CA . THR A 1 120 ? 7.335 3.948 6.631 1.00 97.62 120 THR A CA 1
ATOM 954 C C . THR A 1 120 ? 8.839 3.784 6.544 1.00 97.62 120 THR A C 1
ATOM 956 O O . THR A 1 120 ? 9.469 4.389 5.676 1.00 97.62 120 THR A O 1
ATOM 959 N N . LYS A 1 121 ? 9.407 2.879 7.345 1.00 96.75 121 LYS A N 1
ATOM 960 C CA . LYS A 1 121 ? 10.849 2.603 7.316 1.00 96.75 121 LYS A CA 1
ATOM 961 C C . LYS A 1 121 ? 11.320 2.194 5.922 1.00 96.75 121 LYS A C 1
ATOM 963 O O . LYS A 1 121 ? 12.354 2.664 5.454 1.00 96.75 121 LYS A O 1
ATOM 968 N N . ILE A 1 122 ? 10.555 1.339 5.242 1.00 96.00 122 ILE A N 1
ATOM 969 C CA . ILE A 1 122 ? 10.915 0.839 3.913 1.00 96.00 122 ILE A CA 1
ATOM 970 C C . ILE A 1 122 ? 10.953 1.972 2.886 1.00 96.00 122 ILE A C 1
ATOM 972 O O . ILE A 1 122 ? 11.935 2.078 2.144 1.00 96.00 122 ILE A O 1
ATOM 976 N N . TYR A 1 123 ? 9.907 2.802 2.798 1.00 95.62 123 TYR A N 1
ATOM 977 C CA . TYR A 1 123 ? 9.878 3.846 1.773 1.00 95.62 123 TYR A CA 1
ATOM 978 C C . TYR A 1 123 ? 10.901 4.954 2.067 1.00 95.62 123 TYR A C 1
ATOM 980 O O . TYR A 1 123 ? 11.490 5.488 1.129 1.00 95.62 123 TYR A O 1
ATOM 988 N N . GLU A 1 124 ? 11.182 5.256 3.338 1.00 95.38 124 GLU A N 1
ATOM 989 C CA . GLU A 1 124 ? 12.207 6.236 3.733 1.00 95.38 124 GLU A CA 1
ATOM 990 C C . GLU A 1 124 ? 13.620 5.774 3.368 1.00 95.38 124 GLU A C 1
ATOM 992 O O . GLU A 1 124 ? 14.434 6.572 2.911 1.00 95.38 124 GLU A O 1
ATOM 997 N N . GLN A 1 125 ? 13.899 4.474 3.492 1.00 95.06 125 GLN A N 1
ATOM 998 C CA . GLN A 1 125 ? 15.186 3.882 3.113 1.00 95.06 125 GLN A CA 1
ATOM 999 C C . GLN A 1 125 ? 15.379 3.743 1.596 1.00 95.06 125 GLN A C 1
ATOM 1001 O O . GLN A 1 125 ? 16.499 3.521 1.141 1.00 95.06 125 GLN A O 1
ATOM 1006 N N . ASN A 1 126 ? 14.312 3.842 0.796 1.00 93.00 126 ASN A N 1
ATOM 1007 C CA . ASN A 1 126 ? 14.355 3.562 -0.643 1.00 93.00 126 ASN A CA 1
ATOM 1008 C C . ASN A 1 126 ? 13.780 4.696 -1.516 1.00 93.00 126 ASN A C 1
ATOM 1010 O O . ASN A 1 126 ? 13.095 4.394 -2.494 1.00 93.00 126 ASN A O 1
ATOM 1014 N N . PRO A 1 127 ? 14.073 5.983 -1.252 1.00 89.06 127 PRO A N 1
ATOM 1015 C CA . PRO A 1 127 ? 13.255 7.140 -1.653 1.00 89.06 127 PRO A CA 1
ATOM 1016 C C . PRO A 1 127 ? 13.056 7.360 -3.164 1.00 89.06 127 PRO A C 1
ATOM 1018 O O . PRO A 1 127 ? 12.247 8.201 -3.550 1.00 89.06 127 PRO A O 1
ATOM 1021 N N . GLN A 1 128 ? 13.804 6.658 -4.020 1.00 82.44 128 GLN A N 1
ATOM 1022 C CA . GLN A 1 128 ? 13.810 6.842 -5.479 1.00 82.44 128 GLN A CA 1
ATOM 1023 C C . GLN A 1 128 ? 13.586 5.539 -6.267 1.00 82.44 128 GLN A C 1
ATOM 1025 O O . GLN A 1 128 ? 13.682 5.534 -7.491 1.00 82.44 128 GLN A O 1
ATOM 1030 N N . GLY A 1 129 ? 13.324 4.415 -5.592 1.00 88.00 129 GLY A N 1
ATOM 1031 C CA . GLY A 1 129 ? 13.232 3.101 -6.235 1.00 88.00 129 GLY A CA 1
ATOM 1032 C C . GLY A 1 129 ? 11.815 2.538 -6.311 1.00 88.00 129 GLY A C 1
ATOM 1033 O O . GLY A 1 129 ? 10.905 2.977 -5.612 1.00 88.00 129 GLY A O 1
ATOM 1034 N N . ARG A 1 130 ? 11.643 1.451 -7.073 1.00 93.50 130 ARG A N 1
ATOM 1035 C CA . ARG A 1 130 ? 10.396 0.658 -7.105 1.00 93.50 130 ARG A CA 1
ATOM 1036 C C . ARG A 1 130 ? 9.898 0.224 -5.721 1.00 93.50 130 ARG A C 1
ATOM 1038 O O . ARG A 1 130 ? 8.693 0.157 -5.496 1.00 93.50 130 ARG A O 1
ATOM 1045 N N . LYS A 1 131 ? 10.817 -0.006 -4.772 1.00 95.44 131 LYS A N 1
ATOM 1046 C CA . LYS A 1 131 ? 10.481 -0.309 -3.373 1.00 95.44 131 LYS A CA 1
ATOM 1047 C C . LYS A 1 131 ? 9.707 0.828 -2.707 1.00 95.44 131 LYS A C 1
ATOM 1049 O O . LYS A 1 131 ? 8.741 0.546 -2.008 1.00 95.44 131 LYS A O 1
ATOM 1054 N N . PHE A 1 132 ? 10.081 2.087 -2.956 1.00 96.38 132 PHE A N 1
ATOM 1055 C CA . PHE A 1 132 ? 9.340 3.243 -2.447 1.00 96.38 132 PHE A CA 1
ATOM 1056 C C . PHE A 1 132 ? 7.916 3.266 -2.983 1.00 96.38 132 PHE A C 1
ATOM 1058 O O . PHE A 1 132 ? 6.991 3.398 -2.192 1.00 96.38 132 PHE A O 1
ATOM 1065 N N . PHE A 1 133 ? 7.722 3.078 -4.291 1.00 96.62 133 PHE A N 1
ATOM 1066 C CA . PHE A 1 133 ? 6.382 3.150 -4.876 1.00 96.62 133 PHE A CA 1
ATOM 1067 C C . PHE A 1 133 ? 5.452 2.071 -4.332 1.00 96.62 133 PHE A C 1
ATOM 1069 O O . PHE A 1 133 ? 4.345 2.388 -3.911 1.00 96.62 133 PHE A O 1
ATOM 1076 N N . VAL A 1 134 ? 5.919 0.823 -4.261 1.00 96.94 134 V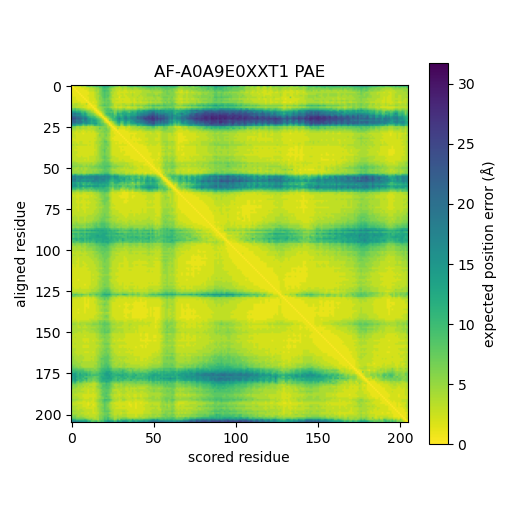AL A N 1
ATOM 1077 C CA . VAL A 1 134 ? 5.112 -0.279 -3.720 1.00 96.94 134 VAL A CA 1
ATOM 1078 C C . VAL A 1 134 ? 4.842 -0.088 -2.226 1.00 96.94 134 VAL A C 1
ATOM 1080 O O . VAL A 1 134 ? 3.698 -0.212 -1.797 1.00 96.94 134 VAL A O 1
ATOM 1083 N N . ALA A 1 135 ? 5.855 0.262 -1.427 1.00 97.25 135 ALA A N 1
ATOM 1084 C CA . ALA A 1 135 ? 5.686 0.418 0.017 1.00 97.25 135 ALA A CA 1
ATOM 1085 C C . ALA A 1 135 ? 4.842 1.648 0.393 1.00 97.25 135 ALA A C 1
ATOM 1087 O O . ALA A 1 135 ? 3.983 1.555 1.268 1.00 97.25 135 ALA A O 1
ATOM 1088 N N . LYS A 1 136 ? 5.037 2.795 -0.272 1.00 97.75 136 LYS A N 1
ATOM 1089 C CA . LYS A 1 136 ? 4.255 4.015 -0.013 1.00 97.75 136 LYS A CA 1
ATOM 1090 C C . LYS A 1 136 ? 2.810 3.862 -0.501 1.00 97.75 136 LYS A C 1
ATOM 1092 O O . LYS A 1 136 ? 1.899 4.289 0.199 1.00 97.75 136 LYS A O 1
ATOM 1097 N N . ALA A 1 137 ? 2.582 3.176 -1.624 1.00 97.44 137 ALA A N 1
ATOM 1098 C CA . ALA A 1 137 ? 1.230 2.821 -2.053 1.00 97.44 137 ALA A CA 1
ATOM 1099 C C . ALA A 1 137 ? 0.543 1.866 -1.068 1.00 97.44 137 ALA A C 1
ATOM 1101 O O . ALA A 1 137 ? -0.609 2.093 -0.714 1.00 97.44 137 ALA A O 1
ATOM 1102 N N . ALA A 1 138 ? 1.255 0.852 -0.561 1.00 97.50 138 ALA A N 1
ATOM 1103 C CA . ALA A 1 138 ? 0.728 -0.039 0.474 1.00 97.50 138 ALA A CA 1
ATOM 1104 C C . ALA A 1 138 ? 0.385 0.726 1.753 1.00 97.50 138 ALA A C 1
ATOM 1106 O O . ALA A 1 138 ? -0.651 0.472 2.362 1.00 97.50 138 ALA A O 1
ATOM 1107 N N . TYR A 1 139 ? 1.219 1.696 2.133 1.00 98.06 139 TYR A N 1
ATOM 1108 C CA . TYR A 1 139 ? 0.949 2.562 3.273 1.00 98.06 139 TYR A CA 1
ATOM 1109 C C . TYR A 1 139 ? -0.364 3.327 3.071 1.00 98.06 139 TYR A C 1
ATOM 1111 O O . TYR A 1 139 ? -1.225 3.282 3.942 1.00 98.06 139 TYR A O 1
ATOM 1119 N N . PHE A 1 140 ? -0.565 3.964 1.913 1.00 97.88 140 PHE A N 1
ATOM 1120 C CA . PHE A 1 140 ? -1.818 4.670 1.624 1.00 97.88 140 PHE A CA 1
ATOM 1121 C C . PHE A 1 140 ? -3.029 3.737 1.592 1.00 97.88 140 PHE A C 1
ATOM 1123 O O . PHE A 1 140 ? -4.080 4.091 2.122 1.00 97.88 140 PHE A O 1
ATOM 1130 N N . TYR A 1 141 ? -2.869 2.554 0.997 1.00 96.81 141 TYR A N 1
ATOM 1131 C CA . TYR A 1 141 ? -3.923 1.555 0.845 1.00 96.81 141 TYR A CA 1
ATOM 1132 C C . TYR A 1 141 ? -4.407 0.989 2.184 1.00 96.81 141 TYR A C 1
ATOM 1134 O O . TYR A 1 141 ? -5.607 0.817 2.374 1.00 96.81 141 TYR A O 1
ATOM 1142 N N . PHE A 1 142 ? -3.492 0.728 3.123 1.00 97.12 142 PHE A N 1
ATOM 1143 C CA . PHE A 1 142 ? -3.839 0.175 4.434 1.00 97.12 142 PHE A CA 1
ATOM 1144 C C . PHE A 1 142 ? -4.086 1.226 5.517 1.00 97.12 142 PHE A C 1
ATOM 1146 O O . PHE A 1 142 ? -4.615 0.871 6.568 1.00 97.12 142 PHE A O 1
ATOM 1153 N N . ALA A 1 143 ? -3.700 2.487 5.308 1.00 97.19 143 ALA A N 1
ATOM 1154 C CA . ALA A 1 143 ? -4.001 3.567 6.242 1.00 97.19 143 ALA A CA 1
ATOM 1155 C C . ALA A 1 143 ? -5.516 3.780 6.379 1.00 97.19 143 ALA A C 1
ATOM 1157 O O . ALA A 1 143 ? -6.290 3.471 5.471 1.00 97.19 143 ALA A O 1
ATOM 1158 N N . SER A 1 144 ? -5.943 4.324 7.520 1.00 94.75 144 SER A N 1
ATOM 1159 C CA . SER A 1 144 ? -7.352 4.652 7.739 1.00 94.75 144 SER A CA 1
ATOM 1160 C C . SER A 1 144 ? -7.869 5.565 6.615 1.00 94.75 144 SER A C 1
ATOM 1162 O O . SER A 1 144 ? -7.171 6.504 6.219 1.00 94.75 144 SER A O 1
ATOM 1164 N N . PRO A 1 145 ? -9.074 5.323 6.077 1.00 92.44 145 PRO A N 1
ATOM 1165 C CA . PRO A 1 145 ? -9.636 6.172 5.032 1.00 92.44 145 PRO A CA 1
ATOM 1166 C C . PRO A 1 145 ? -9.698 7.635 5.484 1.00 92.44 145 PRO A C 1
ATOM 1168 O O . PRO A 1 145 ? -10.180 7.926 6.577 1.00 92.44 145 PRO A O 1
ATOM 1171 N N . GLY A 1 146 ? -9.203 8.562 4.667 1.00 93.00 146 GLY A N 1
ATOM 1172 C CA . GLY A 1 146 ? -9.199 9.983 5.018 1.00 93.00 146 GLY A CA 1
ATOM 1173 C C . GLY A 1 146 ? -8.001 10.447 5.846 1.00 93.00 146 GLY A C 1
ATOM 1174 O O . GLY A 1 146 ? -7.840 11.652 6.022 1.00 93.00 146 GLY A O 1
ATOM 1175 N N . SER A 1 147 ? -7.154 9.543 6.350 1.00 95.00 147 SER A N 1
ATOM 1176 C CA . SER A 1 147 ? -6.070 9.921 7.267 1.00 95.00 147 SER A CA 1
ATOM 1177 C C . SER A 1 147 ? -4.814 10.435 6.566 1.00 95.00 147 SER A C 1
ATOM 1179 O O . SER A 1 147 ? -3.951 11.019 7.216 1.00 95.00 147 SER A O 1
ATOM 1181 N N . VAL A 1 148 ? -4.669 10.182 5.264 1.00 96.31 148 VAL A N 1
ATOM 1182 C CA . VAL A 1 148 ? -3.504 10.620 4.485 1.00 96.31 148 VAL A CA 1
ATOM 1183 C C . VAL A 1 148 ? -3.751 12.021 3.942 1.00 96.31 148 VAL A C 1
ATOM 1185 O O . VAL A 1 148 ? -4.787 12.294 3.333 1.00 96.31 148 VAL A O 1
ATOM 1188 N N . SER A 1 149 ? -2.778 12.910 4.134 1.00 95.06 149 SER A N 1
ATOM 1189 C CA . SER A 1 149 ? -2.888 14.285 3.654 1.00 95.06 149 SER A CA 1
ATOM 1190 C C . SER A 1 149 ? -2.794 14.366 2.127 1.00 95.06 149 SER A C 1
ATOM 1192 O O . SER A 1 149 ? -2.045 13.626 1.487 1.00 95.06 149 SER A O 1
ATOM 1194 N N . LYS A 1 150 ? -3.493 15.339 1.532 1.00 93.94 150 LYS A N 1
ATOM 1195 C CA . LYS A 1 150 ? -3.394 15.603 0.090 1.00 93.94 150 LYS A CA 1
ATOM 1196 C C . LYS A 1 150 ? -1.954 15.902 -0.351 1.00 93.94 150 LYS A C 1
ATOM 1198 O O . LYS A 1 150 ? -1.533 15.432 -1.399 1.00 93.94 150 LYS A O 1
ATOM 1203 N N . GLY A 1 151 ? -1.177 16.607 0.475 1.00 96.75 151 GLY A N 1
ATOM 1204 C CA . GLY A 1 151 ? 0.227 16.907 0.179 1.00 96.75 151 GLY A CA 1
ATOM 1205 C C . GLY A 1 151 ? 1.101 15.656 0.027 1.00 96.75 151 GLY A C 1
ATOM 1206 O O . GLY A 1 151 ? 1.973 15.626 -0.837 1.00 96.75 151 GLY A O 1
ATOM 1207 N N . GLU A 1 152 ? 0.846 14.601 0.807 1.00 96.12 152 GLU A N 1
ATOM 1208 C CA . GLU A 1 152 ? 1.553 13.323 0.648 1.00 96.12 152 GLU A CA 1
ATOM 1209 C C . GLU A 1 152 ? 1.172 12.592 -0.644 1.00 96.12 152 GLU A C 1
ATOM 1211 O O . GLU A 1 152 ? 2.042 12.003 -1.292 1.00 96.12 152 GLU A O 1
ATOM 1216 N N . LEU A 1 153 ? -0.108 12.634 -1.030 1.00 96.81 153 LEU A N 1
ATOM 1217 C CA . LEU A 1 153 ? -0.580 12.062 -2.295 1.00 96.81 153 LEU A CA 1
ATOM 1218 C C . LEU A 1 153 ? 0.012 12.822 -3.491 1.00 96.81 153 LEU A C 1
ATOM 1220 O O . LEU A 1 153 ? 0.488 12.198 -4.438 1.00 96.81 153 LEU A O 1
ATOM 1224 N N . ASP A 1 154 ? 0.064 14.154 -3.417 1.00 96.81 154 ASP A N 1
ATOM 1225 C CA . ASP A 1 154 ? 0.639 15.015 -4.454 1.00 96.81 154 ASP A CA 1
ATOM 1226 C C . ASP A 1 154 ? 2.162 14.799 -4.601 1.00 96.81 154 ASP A C 1
ATOM 1228 O O . ASP A 1 154 ? 2.672 14.708 -5.724 1.00 96.81 154 ASP A O 1
ATOM 1232 N N . ASP A 1 155 ? 2.909 14.659 -3.495 1.00 96.06 155 ASP A N 1
ATOM 1233 C CA . ASP A 1 155 ? 4.339 14.299 -3.534 1.00 96.06 155 ASP A CA 1
ATOM 1234 C C . ASP A 1 155 ? 4.552 12.938 -4.210 1.00 96.06 155 ASP A C 1
ATOM 1236 O O . ASP A 1 155 ? 5.382 12.809 -5.120 1.00 96.06 155 ASP A O 1
ATOM 1240 N N . PHE A 1 156 ? 3.756 11.935 -3.825 1.00 97.12 156 PHE A N 1
ATOM 1241 C CA . PHE A 1 156 ? 3.788 10.627 -4.466 1.00 97.12 156 PHE A CA 1
ATOM 1242 C C . PHE A 1 156 ? 3.494 10.734 -5.964 1.00 97.12 156 PHE A C 1
ATOM 1244 O O . PHE A 1 156 ? 4.256 10.201 -6.770 1.00 97.12 156 PHE A O 1
ATOM 1251 N N . ALA A 1 157 ? 2.439 11.451 -6.357 1.00 96.25 157 ALA A N 1
ATOM 1252 C CA . ALA A 1 157 ? 2.033 11.617 -7.750 1.00 96.25 157 ALA A CA 1
ATOM 1253 C C . ALA A 1 157 ? 3.140 12.263 -8.597 1.00 96.25 157 ALA A C 1
ATOM 1255 O O . ALA A 1 157 ? 3.413 11.836 -9.724 1.00 96.25 157 ALA A O 1
ATOM 1256 N N . ASN A 1 158 ? 3.829 13.262 -8.044 1.00 95.88 158 ASN A N 1
ATOM 1257 C CA . ASN A 1 158 ? 4.948 13.920 -8.708 1.00 95.88 158 ASN A CA 1
ATOM 1258 C C . ASN A 1 158 ? 6.146 12.982 -8.901 1.00 95.88 158 ASN A C 1
ATOM 1260 O O . ASN A 1 158 ? 6.732 12.954 -9.989 1.00 95.88 158 ASN A O 1
ATOM 1264 N N . LYS A 1 159 ? 6.496 12.185 -7.885 1.00 96.06 159 LYS A N 1
ATOM 1265 C CA . LYS A 1 159 ? 7.548 11.159 -7.991 1.00 96.06 159 LYS A CA 1
ATOM 1266 C C . LYS A 1 159 ? 7.157 10.054 -8.968 1.00 96.06 159 LYS A C 1
ATOM 1268 O O . LYS A 1 159 ? 7.972 9.658 -9.799 1.00 96.06 159 LYS A O 1
ATOM 1273 N N . TRP A 1 160 ? 5.904 9.614 -8.921 1.00 95.56 160 TRP A N 1
ATOM 1274 C CA . TRP A 1 160 ? 5.364 8.585 -9.802 1.00 95.56 160 TRP A CA 1
ATOM 1275 C C . TRP A 1 160 ? 5.442 9.009 -11.264 1.00 95.56 160 TRP A C 1
ATOM 1277 O O . TRP A 1 160 ? 5.942 8.256 -12.093 1.00 95.56 160 TRP A O 1
ATOM 1287 N N . ARG A 1 161 ? 5.055 10.250 -11.586 1.00 94.50 161 ARG A N 1
ATOM 1288 C CA . ARG A 1 161 ? 5.159 10.793 -12.949 1.00 94.50 161 ARG A CA 1
ATOM 1289 C C . ARG A 1 161 ? 6.591 10.738 -13.481 1.00 94.50 161 ARG A C 1
ATOM 1291 O O . ARG A 1 161 ? 6.798 10.283 -14.603 1.00 94.50 161 ARG A O 1
ATOM 1298 N N . LYS A 1 162 ? 7.575 11.150 -12.675 1.00 94.62 162 LYS A N 1
ATOM 1299 C CA . LYS A 1 162 ? 9.001 11.102 -13.048 1.00 94.62 162 LYS A CA 1
ATOM 1300 C C . LYS A 1 162 ? 9.486 9.667 -13.261 1.00 94.62 162 LYS A C 1
ATOM 1302 O O . LYS A 1 162 ? 10.167 9.391 -14.243 1.00 94.62 162 LYS A O 1
ATOM 1307 N N . PHE A 1 163 ? 9.096 8.752 -12.376 1.00 93.31 163 PHE A N 1
ATOM 1308 C CA . PHE A 1 163 ? 9.407 7.330 -12.514 1.00 93.31 163 PHE A CA 1
ATOM 1309 C C . PHE A 1 163 ? 8.790 6.727 -13.783 1.00 93.31 163 PHE A C 1
ATOM 1311 O O . PHE A 1 163 ? 9.466 6.028 -14.529 1.00 93.31 163 PHE A O 1
ATOM 1318 N N . ARG A 1 164 ? 7.532 7.050 -14.099 1.00 92.81 164 ARG A N 1
ATOM 1319 C CA . ARG A 1 164 ? 6.895 6.608 -15.348 1.00 92.81 164 ARG A CA 1
ATOM 1320 C C . ARG A 1 164 ? 7.595 7.165 -16.576 1.00 92.81 164 ARG A C 1
ATOM 1322 O O . ARG A 1 164 ? 7.834 6.414 -17.514 1.00 92.81 164 ARG A O 1
ATOM 1329 N N . GLN A 1 165 ? 7.941 8.450 -16.570 1.00 92.69 165 GLN A N 1
ATOM 1330 C CA . GLN A 1 165 ? 8.673 9.078 -17.671 1.00 92.69 165 GLN A CA 1
ATOM 1331 C C . GLN A 1 165 ? 10.017 8.388 -17.925 1.00 92.69 165 GLN A C 1
ATOM 1333 O O . GLN A 1 165 ? 10.352 8.138 -19.081 1.00 92.69 165 GLN A O 1
ATOM 1338 N N . SER A 1 166 ? 10.757 8.013 -16.874 1.00 91.69 166 SER A N 1
ATOM 1339 C CA . SER A 1 166 ? 12.017 7.288 -17.059 1.00 91.69 166 SER A CA 1
ATOM 1340 C C . SER A 1 166 ? 11.790 5.904 -17.673 1.00 91.69 166 SER A C 1
ATOM 1342 O O . SER A 1 166 ? 12.462 5.566 -18.646 1.00 91.69 166 SER A O 1
ATOM 1344 N N . GLN A 1 167 ? 10.790 5.147 -17.206 1.00 90.31 167 GLN A N 1
ATOM 1345 C CA . GLN A 1 167 ? 10.428 3.853 -17.800 1.00 90.31 167 GLN A CA 1
ATOM 1346 C C . GLN A 1 167 ? 10.026 3.980 -19.280 1.00 90.31 167 GLN A C 1
ATOM 1348 O O . GLN A 1 167 ? 10.516 3.216 -20.110 1.00 90.31 167 GLN A O 1
ATOM 1353 N N . TYR A 1 168 ? 9.203 4.973 -19.636 1.00 90.88 168 TYR A N 1
ATOM 1354 C CA . TYR A 1 168 ? 8.832 5.231 -21.033 1.00 90.88 168 TYR A CA 1
ATOM 1355 C C . TYR A 1 168 ? 10.045 5.589 -21.896 1.00 90.88 168 TYR A C 1
ATOM 1357 O O . TYR A 1 168 ? 10.193 5.039 -22.979 1.00 90.88 168 TYR A O 1
ATOM 1365 N N . SER A 1 169 ? 10.960 6.425 -21.400 1.00 91.50 169 SER A N 1
A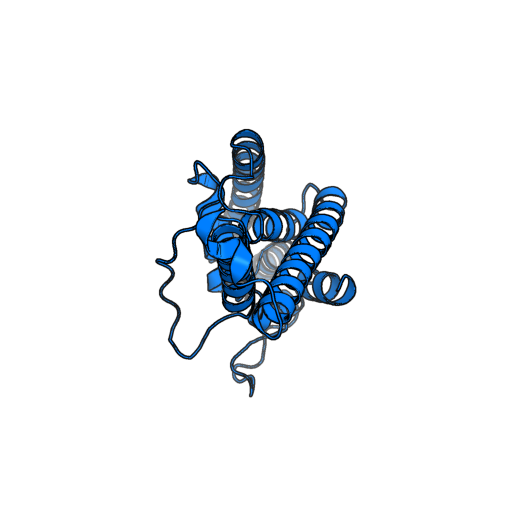TOM 1366 C CA . SER A 1 169 ? 12.166 6.809 -22.151 1.00 91.50 169 SER A CA 1
ATOM 1367 C C . SER A 1 169 ? 13.117 5.637 -22.434 1.00 91.50 169 SER A C 1
ATOM 1369 O O . SER A 1 169 ? 13.879 5.660 -23.401 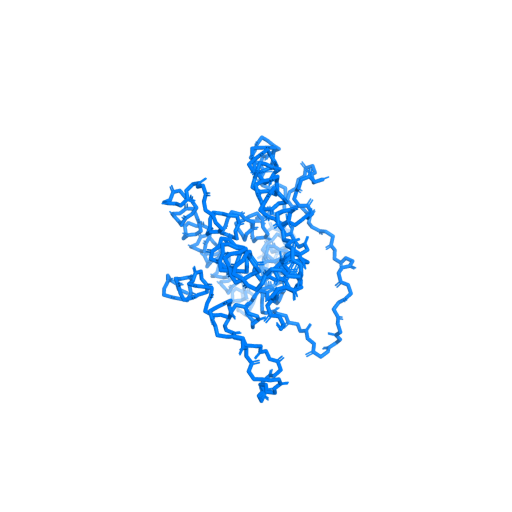1.00 91.50 169 SER A O 1
ATOM 1371 N N . ILE A 1 170 ? 13.099 4.605 -21.584 1.00 89.75 170 ILE A N 1
ATOM 1372 C CA . ILE A 1 170 ? 13.835 3.356 -21.805 1.00 89.75 170 ILE A CA 1
ATOM 1373 C C . ILE A 1 170 ? 13.088 2.503 -22.834 1.00 89.75 170 ILE A C 1
ATOM 1375 O O . ILE A 1 170 ? 13.701 1.991 -23.768 1.00 89.75 170 ILE A O 1
ATOM 1379 N N . TRP A 1 171 ? 11.764 2.398 -22.698 1.00 88.81 171 TRP A N 1
ATOM 1380 C CA . TRP A 1 171 ? 10.902 1.656 -23.617 1.00 88.81 171 TRP A CA 1
ATOM 1381 C C . TRP A 1 171 ? 10.927 2.203 -25.051 1.00 88.81 171 TRP A C 1
ATOM 1383 O O . TRP A 1 171 ? 10.980 1.421 -25.989 1.00 88.81 171 TRP A O 1
ATOM 1393 N N . GLU A 1 172 ? 10.973 3.521 -25.250 1.00 89.50 172 GLU A N 1
ATOM 1394 C CA . GLU A 1 172 ? 11.077 4.148 -26.581 1.00 89.50 172 GLU A CA 1
ATOM 1395 C C . GLU A 1 172 ? 12.340 3.733 -27.348 1.00 89.50 172 GLU A C 1
ATOM 1397 O O . GLU A 1 172 ? 12.373 3.777 -28.575 1.00 89.50 172 GLU A O 1
ATOM 1402 N N . LYS A 1 173 ? 13.383 3.298 -26.634 1.00 88.00 173 LYS A N 1
ATOM 1403 C CA . LYS A 1 173 ? 14.626 2.802 -27.236 1.00 88.00 173 LYS A CA 1
ATOM 1404 C C . LYS A 1 173 ? 14.532 1.340 -27.661 1.00 88.00 173 LYS A C 1
ATOM 1406 O O . LYS A 1 173 ? 15.517 0.839 -28.205 1.00 88.00 173 LYS A O 1
ATOM 1411 N N . TYR A 1 174 ? 13.417 0.661 -27.380 1.00 85.06 174 TYR A N 1
ATOM 1412 C CA . TYR A 1 174 ? 13.185 -0.731 -27.741 1.00 85.06 174 TYR A CA 1
ATOM 1413 C C . TYR A 1 174 ? 13.112 -0.881 -29.262 1.00 85.06 174 TYR A C 1
ATOM 1415 O O . TYR A 1 174 ? 12.180 -0.396 -29.903 1.00 85.06 174 TYR A O 1
ATOM 1423 N N . ASN A 1 175 ? 14.082 -1.592 -29.836 1.00 83.75 175 ASN A N 1
ATOM 1424 C CA . ASN A 1 175 ? 14.088 -1.945 -31.250 1.00 83.75 175 ASN A CA 1
ATOM 1425 C C . ASN A 1 175 ? 13.977 -3.474 -31.418 1.00 83.75 175 ASN A C 1
ATOM 1427 O O . ASN A 1 175 ? 14.917 -4.185 -31.061 1.00 83.75 175 ASN A O 1
ATOM 1431 N N . PRO A 1 176 ? 12.877 -4.002 -31.990 1.00 79.62 176 PRO A N 1
ATOM 1432 C CA . PRO A 1 176 ? 12.684 -5.445 -32.143 1.00 79.62 176 PRO A CA 1
ATOM 1433 C C . PRO A 1 176 ? 13.629 -6.096 -33.167 1.00 79.62 176 PRO A C 1
ATOM 1435 O O . PRO A 1 176 ? 13.756 -7.317 -33.172 1.00 79.62 176 PRO A O 1
ATOM 1438 N N . VAL A 1 177 ? 14.287 -5.309 -34.025 1.00 83.00 177 VAL A N 1
ATOM 1439 C CA . VAL A 1 177 ? 15.197 -5.804 -35.076 1.00 83.00 177 VAL A CA 1
ATOM 1440 C C . VAL A 1 177 ? 16.648 -5.909 -34.577 1.00 83.00 177 VAL A C 1
ATOM 1442 O O . VAL A 1 177 ? 17.451 -6.630 -35.162 1.00 83.00 177 VAL A O 1
ATOM 1445 N N . ASP A 1 178 ? 16.987 -5.238 -33.472 1.00 87.38 178 ASP A N 1
ATOM 1446 C CA . ASP A 1 178 ? 18.311 -5.287 -32.844 1.00 87.38 178 ASP A CA 1
ATOM 1447 C C . ASP A 1 178 ? 18.248 -6.113 -31.552 1.00 87.38 178 ASP A C 1
ATOM 1449 O O . ASP A 1 178 ? 17.823 -5.643 -30.494 1.00 87.38 178 ASP A O 1
ATOM 1453 N N . SER A 1 179 ? 18.705 -7.365 -31.630 1.00 80.81 179 SER A N 1
ATOM 1454 C CA . SER A 1 179 ? 18.695 -8.297 -30.500 1.00 80.81 179 SER A CA 1
ATOM 1455 C C . SER A 1 179 ? 19.527 -7.819 -29.304 1.00 80.81 179 SER A C 1
ATOM 1457 O O . SER A 1 179 ? 19.170 -8.110 -28.161 1.00 80.81 179 SER A O 1
ATOM 1459 N N . GLY A 1 180 ? 20.621 -7.084 -29.540 1.00 83.19 180 GLY A N 1
ATOM 1460 C CA . GLY A 1 180 ? 21.480 -6.561 -28.475 1.00 83.19 180 GLY A CA 1
ATOM 1461 C C . GLY A 1 180 ? 20.813 -5.405 -27.733 1.00 83.19 180 GLY A C 1
ATOM 1462 O O . GLY A 1 180 ? 20.773 -5.380 -26.499 1.00 83.19 180 GLY A O 1
ATOM 1463 N N . ASN A 1 181 ? 20.207 -4.480 -28.480 1.00 87.38 181 ASN A N 1
ATOM 1464 C CA . ASN A 1 181 ? 19.376 -3.423 -27.909 1.00 87.38 181 ASN A CA 1
ATOM 1465 C C . ASN A 1 181 ? 18.183 -4.000 -27.130 1.00 87.38 181 ASN A C 1
ATOM 1467 O O . ASN A 1 181 ? 17.950 -3.589 -25.990 1.00 87.38 181 ASN A O 1
ATOM 1471 N N . MET A 1 182 ? 17.484 -4.983 -27.705 1.00 86.00 182 MET A N 1
ATOM 1472 C CA . MET A 1 182 ? 16.313 -5.622 -27.105 1.00 86.00 182 MET A CA 1
ATOM 1473 C C . MET A 1 182 ? 16.625 -6.209 -25.721 1.00 86.00 182 MET A C 1
ATOM 1475 O O . MET A 1 182 ? 15.910 -5.930 -24.756 1.00 86.00 182 MET A O 1
ATOM 1479 N N . GLN A 1 183 ? 17.700 -6.995 -25.595 1.00 86.50 183 GLN A N 1
ATOM 1480 C CA . GLN A 1 183 ? 18.087 -7.600 -24.314 1.00 86.50 183 GLN A CA 1
ATOM 1481 C C . GLN A 1 183 ? 18.474 -6.551 -23.269 1.00 86.50 183 GLN A C 1
ATOM 1483 O O . GLN A 1 183 ? 18.116 -6.688 -22.094 1.00 86.50 183 GLN A O 1
ATOM 1488 N N . ARG A 1 184 ? 19.166 -5.485 -23.688 1.00 89.12 184 ARG A N 1
ATOM 1489 C CA . ARG A 1 184 ? 19.540 -4.377 -22.803 1.00 89.12 184 ARG A CA 1
ATOM 1490 C C . ARG A 1 184 ? 18.306 -3.663 -22.255 1.00 89.12 184 ARG A C 1
ATOM 1492 O O . ARG A 1 184 ? 18.178 -3.537 -21.041 1.00 89.12 184 ARG A O 1
ATOM 1499 N N . VAL A 1 185 ? 17.381 -3.264 -23.131 1.00 88.62 185 VAL A N 1
ATOM 1500 C CA . VAL A 1 185 ? 16.132 -2.585 -22.748 1.00 88.62 185 VAL A CA 1
ATOM 1501 C C . VAL A 1 185 ? 15.275 -3.481 -21.848 1.00 88.62 185 VAL A C 1
ATOM 1503 O O . VAL A 1 185 ? 14.793 -3.025 -20.811 1.00 88.62 185 VAL A O 1
ATOM 1506 N N . ARG A 1 186 ? 15.153 -4.777 -22.179 1.00 88.88 186 ARG A N 1
ATOM 1507 C CA . ARG A 1 186 ? 14.460 -5.767 -21.337 1.00 88.88 186 ARG A CA 1
ATOM 1508 C C . ARG A 1 186 ? 15.058 -5.824 -19.931 1.00 88.88 186 ARG A C 1
ATOM 1510 O O . ARG A 1 186 ? 14.324 -5.733 -18.952 1.00 88.88 186 ARG A O 1
ATOM 1517 N N . SER A 1 187 ? 16.379 -5.936 -19.820 1.00 89.50 187 SER A N 1
ATOM 1518 C CA . SER A 1 187 ? 17.071 -6.028 -18.526 1.00 89.50 187 SER A CA 1
ATOM 1519 C C . SER A 1 187 ? 16.914 -4.751 -17.690 1.00 89.50 187 SER A C 1
ATOM 1521 O O . SER A 1 187 ? 16.692 -4.808 -16.478 1.00 89.50 187 SER A O 1
ATOM 1523 N N . GLU A 1 188 ? 16.985 -3.588 -18.335 1.00 91.38 188 GLU A N 1
ATOM 1524 C CA . GLU A 1 188 ? 16.846 -2.285 -17.683 1.00 91.38 188 GLU A CA 1
ATOM 1525 C C . GLU A 1 188 ? 15.424 -2.045 -17.147 1.00 91.38 188 GLU A C 1
ATOM 1527 O O . GLU A 1 188 ? 15.259 -1.588 -16.012 1.00 91.38 188 GLU A O 1
ATOM 1532 N N . ILE A 1 189 ? 14.394 -2.432 -17.907 1.00 91.25 189 ILE A N 1
ATOM 1533 C CA . ILE A 1 189 ? 12.996 -2.344 -17.461 1.00 91.25 189 ILE A CA 1
ATOM 1534 C C . ILE A 1 189 ? 12.700 -3.369 -16.362 1.00 91.25 189 ILE A C 1
ATOM 1536 O O . ILE A 1 189 ? 12.131 -3.006 -15.339 1.00 91.25 189 ILE A O 1
ATOM 1540 N N . LEU A 1 190 ? 13.110 -4.635 -16.493 1.00 90.81 190 LEU A N 1
ATOM 1541 C CA . LEU A 1 190 ? 12.811 -5.657 -15.472 1.00 90.81 190 LEU A CA 1
ATOM 1542 C C . LEU A 1 190 ? 13.528 -5.394 -14.131 1.00 90.81 190 LEU A C 1
ATOM 1544 O O . LEU A 1 190 ? 13.008 -5.720 -13.057 1.00 90.81 190 LEU A O 1
ATOM 1548 N N . SER A 1 191 ? 14.708 -4.768 -14.163 1.00 90.25 191 SER A N 1
ATOM 1549 C CA . SER A 1 191 ? 15.459 -4.416 -12.950 1.00 90.25 191 SER A CA 1
ATOM 1550 C C . SER A 1 191 ? 14.854 -3.244 -12.168 1.00 90.25 191 SER A C 1
ATOM 1552 O O . SER A 1 191 ? 14.993 -3.210 -10.944 1.00 90.25 191 SER A O 1
ATOM 1554 N N . ASN A 1 192 ? 14.133 -2.337 -12.834 1.00 90.19 192 ASN A N 1
ATOM 1555 C CA . ASN A 1 192 ? 13.577 -1.125 -12.220 1.00 90.19 192 ASN A CA 1
ATOM 1556 C C . ASN A 1 192 ? 12.045 -1.075 -12.189 1.00 90.19 192 ASN A C 1
ATOM 1558 O O . ASN A 1 192 ? 11.480 -0.267 -11.457 1.00 90.19 192 ASN A O 1
ATOM 1562 N N . GLY A 1 193 ? 11.381 -1.947 -12.938 1.00 91.75 193 GLY A N 1
ATOM 1563 C CA . GLY A 1 193 ? 9.936 -2.004 -13.077 1.00 91.75 193 GLY A CA 1
ATOM 1564 C C . GLY A 1 193 ? 9.215 -2.586 -11.864 1.00 91.75 193 GLY A C 1
ATOM 1565 O O . GLY A 1 193 ? 9.822 -3.170 -10.957 1.00 91.75 193 GLY A O 1
ATOM 1566 N N . ILE A 1 194 ? 7.893 -2.421 -11.875 1.00 93.81 194 ILE A N 1
ATOM 1567 C CA . ILE A 1 194 ? 6.964 -2.925 -10.861 1.00 93.81 194 ILE A CA 1
ATOM 1568 C C . ILE A 1 194 ? 6.117 -4.037 -11.496 1.00 93.81 194 ILE A C 1
ATOM 1570 O O . ILE A 1 194 ? 5.645 -3.855 -12.621 1.00 93.81 194 ILE A O 1
ATOM 1574 N N . PRO A 1 195 ? 5.906 -5.179 -10.818 1.00 91.06 195 PRO A N 1
ATOM 1575 C CA . PRO A 1 195 ? 5.016 -6.219 -11.322 1.00 91.06 195 PRO A CA 1
ATOM 1576 C C . PRO A 1 195 ? 3.612 -5.679 -11.621 1.00 91.06 195 PRO A C 1
ATOM 1578 O O . PRO A 1 195 ? 3.095 -4.852 -10.876 1.00 91.06 195 PRO A O 1
ATOM 1581 N N . GLY A 1 196 ? 3.000 -6.136 -12.715 1.00 88.50 196 GLY A N 1
ATOM 1582 C CA . GLY A 1 196 ? 1.682 -5.660 -13.148 1.00 88.50 196 GLY A CA 1
ATOM 1583 C C . GLY A 1 196 ? 1.700 -4.446 -14.078 1.00 88.50 196 GLY A C 1
ATOM 1584 O O . GLY A 1 196 ? 0.712 -4.229 -14.780 1.00 88.50 196 GLY A O 1
ATOM 1585 N N . ASP A 1 197 ? 2.816 -3.715 -14.160 1.00 91.50 197 ASP A N 1
ATOM 1586 C CA . ASP A 1 197 ? 2.989 -2.622 -15.120 1.00 91.50 197 ASP A CA 1
ATOM 1587 C C . ASP A 1 197 ? 2.871 -3.143 -16.564 1.00 91.50 197 ASP A C 1
ATOM 1589 O O . ASP A 1 197 ? 3.576 -4.090 -16.919 1.00 91.50 197 ASP A O 1
ATOM 1593 N N . PRO A 1 198 ? 2.034 -2.537 -17.427 1.00 87.62 198 PRO A N 1
ATOM 1594 C CA . PRO A 1 198 ? 1.916 -2.924 -18.831 1.00 87.62 198 PRO A CA 1
ATOM 1595 C C . PRO A 1 198 ? 3.249 -3.004 -19.593 1.00 87.62 198 PRO A C 1
ATOM 1597 O O . PRO A 1 198 ? 3.429 -3.932 -20.380 1.00 87.62 198 PRO A O 1
ATOM 1600 N N . ILE A 1 199 ? 4.187 -2.079 -19.342 1.00 89.38 199 ILE A N 1
ATOM 1601 C CA . ILE A 1 199 ? 5.509 -2.068 -20.001 1.00 89.38 199 ILE A CA 1
ATOM 1602 C C . ILE A 1 199 ? 6.370 -3.233 -19.503 1.00 89.38 199 ILE A C 1
ATOM 1604 O O . ILE A 1 199 ? 7.083 -3.877 -20.265 1.00 89.38 199 ILE A O 1
ATOM 1608 N N . VAL A 1 200 ? 6.298 -3.530 -18.207 1.00 89.44 200 VAL A N 1
ATOM 1609 C CA . VAL A 1 200 ? 7.026 -4.656 -17.615 1.00 89.44 200 VAL A CA 1
ATOM 1610 C C . VAL A 1 200 ? 6.440 -5.967 -18.127 1.00 89.44 200 VAL A C 1
ATOM 1612 O O . VAL A 1 200 ? 7.177 -6.834 -18.579 1.00 89.44 200 VAL A O 1
ATOM 1615 N N . ASN A 1 201 ? 5.113 -6.094 -18.138 1.00 86.88 201 ASN A N 1
ATOM 1616 C CA . ASN A 1 201 ? 4.404 -7.294 -18.569 1.00 86.88 201 ASN A CA 1
ATOM 1617 C C . ASN A 1 201 ? 4.623 -7.630 -20.051 1.00 86.88 201 ASN A C 1
ATOM 1619 O O . ASN A 1 201 ? 4.628 -8.813 -20.395 1.00 86.88 201 ASN A O 1
ATOM 1623 N N . SER A 1 202 ? 4.800 -6.634 -20.929 1.00 83.75 202 SER A N 1
ATOM 1624 C CA . SER A 1 202 ? 5.097 -6.875 -22.350 1.00 83.75 202 SER A CA 1
ATOM 1625 C C . SER A 1 202 ? 6.478 -7.506 -22.554 1.00 83.75 202 SER A C 1
ATOM 1627 O O . SER A 1 202 ? 6.654 -8.317 -23.458 1.00 8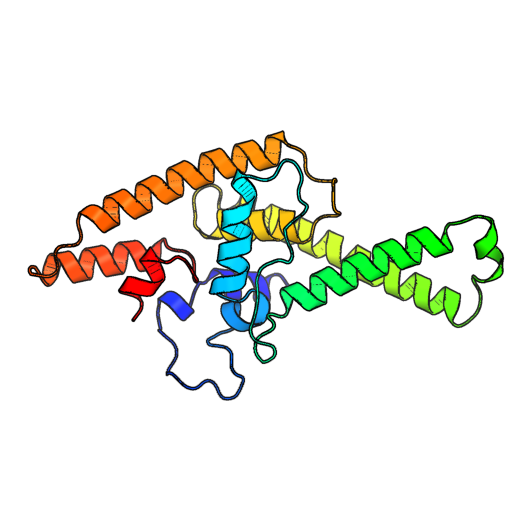3.75 202 SER A O 1
ATOM 1629 N N . LEU A 1 203 ? 7.432 -7.171 -21.684 1.00 82.38 203 LEU A N 1
ATOM 1630 C CA . LEU A 1 203 ? 8.817 -7.646 -21.715 1.00 82.38 203 LEU A CA 1
ATOM 1631 C C . LEU A 1 203 ? 9.084 -8.851 -20.826 1.00 82.38 203 LEU A C 1
ATOM 1633 O O . LEU A 1 203 ? 10.116 -9.499 -20.958 1.00 82.38 203 LEU A O 1
ATOM 1637 N N . TRP A 1 204 ? 8.198 -9.120 -19.880 1.00 75.25 204 TRP A N 1
ATOM 1638 C CA . TRP A 1 204 ? 8.326 -10.226 -18.944 1.00 75.25 204 TRP A CA 1
ATOM 1639 C C . TRP A 1 204 ? 7.963 -11.576 -19.578 1.00 75.25 204 TRP A C 1
ATOM 1641 O O . TRP A 1 204 ? 8.454 -12.609 -19.124 1.00 75.25 204 TRP A O 1
ATOM 1651 N N . ARG A 1 205 ? 7.151 -11.555 -20.643 1.00 61.25 205 ARG A N 1
ATOM 1652 C CA . ARG A 1 205 ? 6.703 -12.739 -21.389 1.00 61.25 205 ARG A CA 1
ATOM 1653 C C . ARG A 1 205 ? 7.773 -13.349 -22.301 1.00 61.25 205 ARG A C 1
ATOM 1655 O O . ARG A 1 205 ? 8.808 -12.696 -22.596 1.00 61.25 205 ARG A O 1
#

Mean predicted aligned error: 5.39 Å

Radius of gyration: 19.73 Å; Cα contacts (8 Å, |Δi|>4): 200; chains: 1; bounding box: 48×42×64 Å

Sequence (205 aa):
SQATWDELLSFNSLKNPPLRKSKSGFADEYDRLLGFKYFYDVISQIPSLSTNVFSNDTLLPEEYHPQCVALLEAYKSADEALAWLSLPGNKWMLKGKIAELKGRAEGILKSREQLLSLLTKIYEQNPQGRKFFVAKAAYFYFASPGSVSKGELDDFANKWRKFRQSQYSIWEKYNPVDSGNMQRVRSEILSNGIPGDPIVNSLWR